Protein AF-0000000087609382 (afdb_homodimer)

Radius of gyration: 23.59 Å; Cα contacts (8 Å, |Δi|>4): 259; chains: 2; bounding box: 58×75×58 Å

Nearest PDB structures (foldseek):
  6psd-assembly6_K  TM=7.275E-01  e=6.387E-02  Homo sapiens
  6psd-assembly3_A  TM=7.405E-01  e=1.174E-01  Homo sapiens
  6psd-assembly7_M  TM=7.319E-01  e=1.326E-01  Homo sapiens
  2f2o-assembly1_A  TM=5.411E-01  e=2.755E-01  Bos taurus
  3aaj-assembly1_B  TM=4.517E-01  e=1.498E-01  Homo sapiens

InterPro domains:
  IPR011992 EF-hand domain pair [SSF47473] (5-90)
  IPR039862 N-terminal EF-hand calcium binding protein 1/2/3 [PTHR12178] (11-133)

Sequence (334 aa):
AHYTFWSEVMSNNDGKLSFEEFNTYFADGILTTEELQELFYSIDGQQNNNLDTDKLSDYFSQHLGEYLNVLSALESLNIAILKAMDKTKEEYQGASVLGQFVTRFMLRETSSQLLSLQRSLQCAMEAVEEQSSPAPLVHYVIHLHHSYDVPRLFFKNDFYTKGKENIAHYTFWSEVMSNNDGKLSFEEFNTYFADGILTTEELQELFYSIDGQQNNNLDTDKLSDYFSQHLGEYLNVLSALESLNIAILKAMDKTKEEYQGASVLGQFVTRFMLRETSSQLLSLQRSLQCAMEAVEEQSSPAPLVHYVIHLHHSYDVPRLFFKNDFYTKGKENI

Organism: Neolamprologus brichardi (NCBI:txid32507)

Secondary structure (DSSP, 8-state):
--HHHHHHHHHHTTTEE-HHHHHHHH--SSS-HHHHHHHHHHHH-SSSSS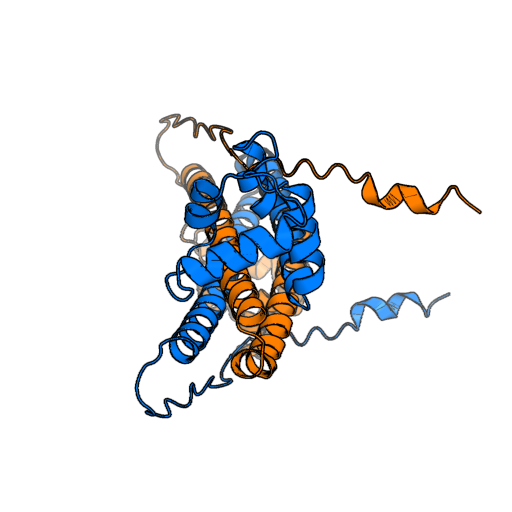EEHHHHHHHHHHH-TTHHHHHHHHHHHHHHHHHHHHHHHHHTTTS-HHHHHHHHHHHHHHHHHHHHHHHHHHHHHHHHHHHHS------------S-----------GGGGGGSS--/--HHHHHHHHHHHTTEE-HHHHHHHH--SSS-HHHHHHHHHHHH-SSSSSEEHHHHHHHHHHH-TTHHHHHHHHHHHHHHHHHHHHHHHHHTTTS-HHHHHHHHHHHHHHHHHHHHHHHHHHHHHHHHHHHHS---S--------S-----------GGGGGGSS--

Foldseek 3Di:
DLCPVLVVVCVPPVQKAALVRQCVSPPDPLDDSVRSVVVQCVQCVDPDRIRGSVSVSVVCVVVCVPCVVVVVVVVVVVVVVVVLVVVCVVPQVVDDPVVVVVSVVVVVVVVVVVVLVVVVVVLVVVVVVVVRPPDDDPPPVSCPVVVCVVVPPPPPPVVPPVPPDDD/DLCPLLVVVCVPPVQKAALVRQCVSPVDPLDDSVRSVVVQCVQCVDPDRIRGSVSVSVVCVVVCVPCVVVVVVVVVVVVVVVVLVVVCVVPQVVDDPVVVVVSVVVVVVVVVVVVLVVVVVVLVVVVVVVVRPPDDDDPPVPCPVVVCVVVPPPPPPVVPPVPPPDD

Solvent-accessible surface area (backbone atoms only — not comparable to full-atom values): 19161 Å² total; per-residue (Å²): 87,70,43,65,70,42,39,58,60,38,71,73,28,89,43,38,35,41,60,71,56,46,45,68,73,62,62,75,84,71,66,49,71,67,56,49,48,51,50,51,50,66,52,32,80,44,92,56,80,50,30,44,46,67,45,51,50,51,54,48,68,75,64,38,69,53,45,50,50,28,33,39,23,49,44,48,26,52,52,25,45,52,52,29,49,54,49,43,72,70,41,43,87,77,39,53,74,64,53,37,48,50,51,53,48,50,51,51,51,52,48,51,52,51,49,51,52,47,51,54,49,50,53,51,52,51,54,54,48,60,72,62,46,85,67,80,84,75,75,70,70,71,66,68,58,70,73,53,72,51,76,75,70,76,71,78,68,66,75,68,60,69,73,68,57,88,115,88,70,41,64,69,41,39,60,59,39,72,72,28,90,44,39,36,41,60,71,56,46,46,70,74,62,62,74,84,70,67,50,72,67,57,50,50,49,50,52,51,64,52,30,78,44,95,56,80,50,29,44,45,67,46,50,51,52,55,48,68,74,65,39,69,54,45,49,51,28,32,39,23,48,44,49,27,51,54,25,44,52,53,28,48,53,50,43,70,70,40,42,87,79,38,52,74,64,56,38,48,50,51,55,48,49,52,50,49,52,49,50,51,51,52,51,52,47,52,54,48,51,53,51,51,52,53,54,47,61,71,60,44,83,66,79,84,75,76,71,72,71,69,69,60,68,73,53,72,51,75,75,71,76,70,77,68,65,75,69,61,68,70,67,58,87,113

Structure (mmCIF, N/CA/C/O backbone):
data_AF-0000000087609382-model_v1
#
loop_
_entity.id
_entity.type
_entity.pdbx_description
1 polymer 'N-terminal EF-hand calcium binding protein 3'
#
loop_
_atom_site.group_PDB
_atom_site.id
_atom_site.type_symbol
_atom_site.label_atom_id
_atom_site.label_alt_id
_atom_site.label_comp_id
_atom_site.label_asym_id
_atom_site.label_entity_id
_atom_site.label_seq_id
_atom_site.pdbx_PDB_ins_code
_atom_site.Cartn_x
_atom_site.Cartn_y
_atom_site.Cartn_z
_atom_site.occupancy
_atom_site.B_iso_or_equiv
_atom_site.auth_seq_id
_atom_site.auth_comp_id
_atom_site.auth_asym_id
_atom_site.auth_atom_id
_atom_site.pdbx_PDB_model_num
ATOM 1 N N . ALA A 1 1 ? 11.68 7.387 6.07 1 34.03 1 ALA A N 1
ATOM 2 C CA . ALA A 1 1 ? 10.234 7.262 6.195 1 34.03 1 ALA A CA 1
ATOM 3 C C . ALA A 1 1 ? 9.523 8.516 5.691 1 34.03 1 ALA A C 1
ATOM 5 O O . ALA A 1 1 ? 8.461 8.438 5.078 1 34.03 1 ALA A O 1
ATOM 6 N N . HIS A 1 2 ? 10.109 9.695 6.094 1 42.06 2 HIS A N 1
ATOM 7 C CA . HIS A 1 2 ? 9.914 11.133 5.992 1 42.06 2 HIS A CA 1
ATOM 8 C C . HIS A 1 2 ? 9.953 11.594 4.539 1 42.06 2 HIS A C 1
ATOM 10 O O . HIS A 1 2 ? 9.336 12.602 4.188 1 42.06 2 HIS A O 1
ATOM 16 N N . TYR A 1 3 ? 10.672 10.703 3.748 1 44 3 TYR A N 1
ATOM 17 C CA . TYR A 1 3 ? 11.297 11.188 2.523 1 44 3 TYR A CA 1
ATOM 18 C C . TYR A 1 3 ? 10.273 11.328 1.403 1 44 3 TYR A C 1
ATOM 20 O O . TYR A 1 3 ? 10.367 12.234 0.576 1 44 3 TYR A O 1
ATOM 28 N N . THR A 1 4 ? 9.344 10.414 1.494 1 53.88 4 THR A N 1
ATOM 29 C CA . THR A 1 4 ? 8.664 10.516 0.207 1 53.88 4 THR A CA 1
ATOM 30 C C . THR A 1 4 ? 7.902 11.828 0.102 1 53.88 4 THR A C 1
ATOM 32 O O . THR A 1 4 ? 8 12.539 -0.905 1 53.88 4 THR A O 1
ATOM 35 N N . PHE A 1 5 ? 7.156 12.047 1.108 1 56.72 5 PHE A N 1
ATOM 36 C CA . PHE A 1 5 ? 6.441 13.312 1.042 1 56.72 5 PHE A CA 1
ATOM 37 C C . PHE A 1 5 ? 7.418 14.477 0.897 1 56.72 5 PHE A C 1
ATOM 39 O O . PHE A 1 5 ? 7.242 15.336 0.034 1 56.72 5 PHE A O 1
ATOM 46 N N . TRP A 1 6 ? 8.445 14.328 1.665 1 60.41 6 TRP A N 1
ATOM 47 C CA . TRP A 1 6 ? 9.344 15.469 1.768 1 60.41 6 TRP A CA 1
ATOM 48 C C . TRP A 1 6 ? 10.227 15.586 0.527 1 60.41 6 TRP A C 1
ATOM 50 O O . TRP A 1 6 ? 10.633 16.688 0.146 1 60.41 6 TRP A O 1
ATOM 60 N N . SER A 1 7 ? 10.242 14.469 -0.031 1 57.81 7 SER A N 1
ATOM 61 C CA . SER A 1 7 ? 11.07 14.523 -1.233 1 57.81 7 SER A CA 1
ATOM 62 C C . SER A 1 7 ? 10.438 15.422 -2.295 1 57.81 7 SER A C 1
ATOM 64 O O . SER A 1 7 ? 11.133 16.219 -2.932 1 57.81 7 SER A O 1
ATOM 66 N N . GLU A 1 8 ? 9.273 15.234 -2.428 1 57.78 8 GLU A N 1
ATOM 67 C CA . GLU A 1 8 ? 8.625 16.078 -3.424 1 57.78 8 GLU A CA 1
ATOM 68 C C . GLU A 1 8 ? 8.672 17.547 -3.018 1 57.78 8 GLU A C 1
ATOM 70 O O . GLU A 1 8 ? 8.945 18.422 -3.848 1 57.78 8 GLU A O 1
ATOM 75 N N . VAL A 1 9 ? 8.406 17.766 -1.844 1 61.97 9 VAL A N 1
ATOM 76 C CA . VAL A 1 9 ? 8.414 19.125 -1.339 1 61.97 9 VAL A CA 1
ATOM 77 C C . VAL A 1 9 ? 9.836 19.703 -1.41 1 61.97 9 VAL A C 1
ATOM 79 O O . VAL A 1 9 ? 10.023 20.859 -1.776 1 61.97 9 VAL A O 1
ATOM 82 N N . MET A 1 10 ? 10.75 18.766 -1.143 1 59.44 10 MET A N 1
ATOM 83 C CA . MET A 1 10 ? 12.148 19.188 -1.105 1 59.44 10 MET A CA 1
ATOM 84 C C . MET A 1 10 ? 12.695 19.391 -2.516 1 59.44 10 MET A C 1
ATOM 86 O O . MET A 1 10 ? 13.5 20.297 -2.75 1 59.44 10 MET A O 1
ATOM 90 N N . SER A 1 11 ? 12.375 18.453 -3.314 1 57.75 11 SER A N 1
ATOM 91 C CA . SER A 1 11 ? 13.023 18.484 -4.621 1 57.75 11 SER A CA 1
ATOM 92 C C . SER A 1 11 ? 12.719 19.781 -5.367 1 57.75 11 SER A C 1
ATOM 94 O O . SER A 1 11 ? 13.562 20.297 -6.094 1 57.75 11 SER A O 1
ATOM 96 N N . ASN A 1 12 ? 11.578 20.312 -5.043 1 58.16 12 ASN A N 1
ATOM 97 C CA . ASN A 1 12 ? 11.211 21.406 -5.926 1 58.16 12 ASN A CA 1
ATOM 98 C C . ASN A 1 12 ? 11.531 22.766 -5.293 1 58.16 12 ASN A C 1
ATOM 100 O O . ASN A 1 12 ? 11.445 23.797 -5.961 1 58.16 12 ASN A O 1
ATOM 104 N N . ASN A 1 13 ? 11.984 22.828 -4.094 1 62.75 13 ASN A N 1
ATOM 105 C CA . ASN A 1 13 ? 11.984 24.156 -3.516 1 62.75 13 ASN A CA 1
ATOM 106 C C . ASN A 1 13 ? 13.312 24.484 -2.84 1 62.75 13 ASN A C 1
ATOM 108 O O . ASN A 1 13 ? 13.406 25.453 -2.082 1 62.75 13 ASN A O 1
ATOM 112 N N . ASP A 1 14 ? 14.5 24.109 -3.465 1 70.31 14 ASP A N 1
ATOM 113 C CA . ASP A 1 14 ? 15.789 24.438 -2.863 1 70.31 14 ASP A CA 1
ATOM 114 C C . ASP A 1 14 ? 15.711 24.375 -1.338 1 70.31 14 ASP A C 1
ATOM 116 O O . ASP A 1 14 ? 16.359 25.172 -0.652 1 70.31 14 ASP A O 1
ATOM 120 N N . GLY A 1 15 ? 14.891 23.797 -0.828 1 76.31 15 GLY A N 1
ATOM 121 C CA . GLY A 1 15 ? 14.805 23.547 0.603 1 76.31 15 GLY A CA 1
ATOM 122 C C . GLY A 1 15 ? 13.922 24.547 1.332 1 76.31 15 GLY A C 1
ATOM 123 O O . GLY A 1 15 ? 13.867 24.547 2.564 1 76.31 15 GLY A O 1
ATOM 124 N N . LYS A 1 16 ? 13.477 25.578 0.565 1 82.88 16 LYS A N 1
ATOM 125 C CA . LYS A 1 16 ? 12.578 26.547 1.169 1 82.88 16 LYS A CA 1
ATOM 126 C C . LYS A 1 16 ? 11.219 26.547 0.479 1 82.88 16 LYS A C 1
ATOM 128 O O . LYS A 1 16 ? 11.133 26.312 -0.729 1 82.88 16 LYS A O 1
ATOM 133 N N . LEU A 1 17 ? 10.25 26.812 1.344 1 85.88 17 LEU A N 1
ATOM 134 C CA . LEU A 1 17 ? 8.898 26.875 0.812 1 85.88 17 LEU A CA 1
ATOM 135 C C . LEU A 1 17 ? 8.273 28.25 1.046 1 85.88 17 LEU A C 1
ATOM 137 O O . LEU A 1 17 ? 8.297 28.766 2.168 1 85.88 17 LEU A O 1
ATOM 141 N N . SER A 1 18 ? 7.867 28.844 -0.052 1 85.5 18 SER A N 1
ATOM 142 C CA . SER A 1 18 ? 7.027 30.031 0.114 1 85.5 18 SER A CA 1
ATOM 143 C C . SER A 1 18 ? 5.652 29.656 0.666 1 85.5 18 SER A C 1
ATOM 145 O O . SER A 1 18 ? 5.281 28.484 0.676 1 85.5 18 SER A O 1
ATOM 147 N N . PHE A 1 19 ? 4.953 30.641 1.069 1 88.38 19 PHE A N 1
ATOM 148 C CA . PHE A 1 19 ? 3.609 30.344 1.552 1 88.38 19 PHE A CA 1
ATOM 149 C C . PHE A 1 19 ? 2.727 29.828 0.418 1 88.38 19 PHE A C 1
ATOM 151 O O . PHE A 1 19 ? 1.881 28.953 0.627 1 88.38 19 PHE A O 1
ATOM 158 N N . GLU A 1 20 ? 2.912 30.453 -0.75 1 86.38 20 GLU A N 1
ATOM 159 C CA . GLU A 1 20 ? 2.121 30 -1.891 1 86.38 20 GLU A CA 1
ATOM 160 C C . GLU A 1 20 ? 2.344 28.516 -2.162 1 86.38 20 GLU A C 1
ATOM 162 O O . GLU A 1 20 ? 1.39 27.781 -2.404 1 86.38 20 GLU A O 1
ATOM 167 N N . GLU A 1 21 ? 3.551 28.156 -2.119 1 85.12 21 GLU A N 1
ATOM 168 C CA . GLU A 1 21 ? 3.865 26.734 -2.307 1 85.12 21 GLU A CA 1
ATOM 169 C C . GLU A 1 21 ? 3.309 25.891 -1.166 1 85.12 21 GLU A C 1
ATOM 171 O O . GLU A 1 21 ? 2.766 24.812 -1.397 1 85.12 21 GLU A O 1
ATOM 176 N N . PHE A 1 22 ? 3.484 26.438 0.015 1 88.5 22 PHE A N 1
ATOM 177 C CA . PHE A 1 22 ? 2.959 25.75 1.196 1 88.5 22 PHE A CA 1
ATOM 178 C C . PHE A 1 22 ? 1.457 25.531 1.071 1 88.5 22 PHE A C 1
ATOM 180 O O . PHE A 1 22 ? 0.966 24.422 1.294 1 88.5 22 PHE A O 1
ATOM 187 N N . ASN A 1 23 ? 0.785 26.531 0.678 1 89 23 ASN A N 1
ATOM 188 C CA . ASN A 1 23 ? -0.664 26.469 0.521 1 89 23 ASN A CA 1
ATOM 189 C C . ASN A 1 23 ? -1.066 25.469 -0.559 1 89 23 ASN A C 1
ATOM 191 O O . ASN A 1 23 ? -2.066 24.766 -0.415 1 89 23 ASN A O 1
ATOM 195 N N . THR A 1 24 ? -0.373 25.453 -1.588 1 86.81 24 THR A N 1
ATOM 196 C CA . THR A 1 24 ? -0.667 24.531 -2.682 1 86.81 24 THR A CA 1
ATOM 197 C C . THR A 1 24 ? -0.551 23.078 -2.217 1 86.81 24 THR A C 1
ATOM 199 O O . THR A 1 24 ? -1.363 22.234 -2.596 1 86.81 24 THR A O 1
ATOM 202 N N . TYR A 1 25 ? 0.415 22.781 -1.362 1 82.5 25 TYR A N 1
ATOM 203 C CA . TYR A 1 25 ? 0.688 21.406 -0.956 1 82.5 25 TYR A CA 1
ATOM 204 C C . TYR A 1 25 ? -0.222 20.984 0.192 1 82.5 25 TYR A C 1
ATOM 206 O O . TYR A 1 25 ? -0.642 19.828 0.268 1 82.5 25 TYR A O 1
ATOM 214 N N . PHE A 1 26 ? -0.569 21.984 1.005 1 89.25 26 PHE A N 1
ATOM 215 C CA . PHE A 1 26 ? -1.129 21.547 2.279 1 89.25 26 PHE A CA 1
ATOM 216 C C . PHE A 1 26 ? -2.596 21.953 2.391 1 89.25 26 PHE A C 1
ATOM 218 O O . PHE A 1 26 ? -3.322 21.438 3.244 1 89.25 26 PHE A O 1
ATOM 225 N N . ALA A 1 27 ? -2.998 22.859 1.543 1 90.06 27 ALA A N 1
ATOM 226 C CA . ALA A 1 27 ? -4.41 23.234 1.621 1 90.06 27 ALA A CA 1
ATOM 227 C C . ALA A 1 27 ? -5.305 22.016 1.424 1 90.06 27 ALA A C 1
ATOM 229 O O . ALA A 1 27 ? -5.133 21.25 0.461 1 90.06 27 ALA A O 1
ATOM 230 N N . ASP A 1 28 ? -6.215 21.766 2.348 1 88.75 28 ASP A N 1
ATOM 231 C CA . ASP A 1 28 ? -7.062 20.594 2.264 1 88.75 28 ASP A CA 1
ATOM 232 C C . ASP A 1 28 ? -8.539 20.969 2.17 1 88.75 28 ASP A C 1
ATOM 234 O O . ASP A 1 28 ? -9.414 20.109 2.275 1 88.75 28 ASP A O 1
ATOM 238 N N . GLY A 1 29 ? -8.852 22.219 2.088 1 87.44 29 GLY A N 1
ATOM 239 C CA . GLY A 1 29 ? -10.211 22.719 1.947 1 87.44 29 GLY A CA 1
ATOM 240 C C . GLY A 1 29 ? -10.938 22.859 3.273 1 87.44 29 GLY A C 1
ATOM 241 O O . GLY A 1 29 ? -12.078 23.312 3.316 1 87.44 29 GLY A O 1
ATOM 242 N N . ILE A 1 30 ? -10.305 22.453 4.301 1 88.44 30 ILE A N 1
ATOM 243 C CA . ILE A 1 30 ? -10.914 22.516 5.625 1 88.44 30 ILE A CA 1
ATOM 244 C C . ILE A 1 30 ? -10.328 23.688 6.406 1 88.44 30 ILE A C 1
ATOM 246 O O . ILE A 1 30 ? -11.062 24.547 6.906 1 88.44 30 ILE A O 1
ATOM 250 N N . LEU A 1 31 ? -9 23.828 6.441 1 89.75 31 LEU A N 1
ATOM 251 C CA . LEU A 1 31 ? -8.375 24.984 7.082 1 89.75 31 LEU A CA 1
ATOM 252 C C . LEU A 1 31 ? -8.531 26.234 6.223 1 89.75 31 LEU A C 1
ATOM 254 O O . LEU A 1 31 ? -8.414 26.172 4.996 1 89.75 31 LEU A O 1
ATOM 258 N N . THR A 1 32 ? -8.867 27.25 6.938 1 88.56 32 THR A N 1
ATOM 259 C CA . THR A 1 32 ? -8.859 28.516 6.211 1 88.56 32 THR A CA 1
ATOM 260 C C . THR A 1 32 ? -7.438 28.922 5.82 1 88.56 32 THR A C 1
ATOM 262 O O . THR A 1 32 ? -6.469 28.391 6.367 1 88.56 32 THR A O 1
ATOM 265 N N . THR A 1 33 ? -7.375 29.828 4.836 1 90.44 33 THR A N 1
ATOM 266 C CA . THR A 1 33 ? -6.066 30.312 4.426 1 90.44 33 THR A CA 1
ATOM 267 C C . THR A 1 33 ? -5.348 30.984 5.602 1 90.44 33 THR A C 1
ATOM 269 O O . THR A 1 33 ? -4.129 30.859 5.738 1 90.44 33 THR A O 1
ATOM 272 N N . GLU A 1 34 ? -6.07 31.656 6.496 1 89 34 GLU A N 1
ATOM 273 C CA . GLU A 1 34 ? -5.5 32.312 7.668 1 89 34 GLU A CA 1
ATOM 274 C C . GLU A 1 34 ? -4.922 31.297 8.648 1 89 34 GLU A C 1
ATOM 276 O O . GLU A 1 34 ? -3.838 31.5 9.195 1 89 34 GLU A O 1
ATOM 281 N N . GLU A 1 35 ? -5.652 30.266 8.789 1 88.12 35 GLU A N 1
ATOM 282 C CA . GLU A 1 35 ? -5.18 29.203 9.68 1 88.12 35 GLU A CA 1
ATOM 283 C C . GLU A 1 35 ? -3.93 28.531 9.117 1 88.12 35 GLU A C 1
ATOM 285 O O . GLU A 1 35 ? -3.004 28.219 9.867 1 88.12 35 GLU A O 1
ATOM 290 N N . LEU A 1 36 ? -3.877 28.375 7.832 1 91.25 36 LEU A N 1
ATOM 291 C CA . LEU A 1 36 ? -2.699 27.812 7.188 1 91.25 36 LEU A CA 1
ATOM 292 C C . LEU A 1 36 ? -1.504 28.75 7.312 1 91.25 36 LEU A C 1
ATOM 294 O O . LEU A 1 36 ? -0.37 28.297 7.492 1 91.25 36 LEU A O 1
ATOM 298 N N . GLN A 1 37 ? -1.808 29.969 7.168 1 89.12 37 GLN A N 1
ATOM 299 C CA . GLN A 1 37 ? -0.748 30.953 7.312 1 89.12 37 GLN A CA 1
ATOM 300 C C . GLN A 1 37 ? -0.187 30.953 8.734 1 89.12 37 GLN A C 1
ATOM 302 O O . GLN A 1 37 ? 1.025 31.078 8.922 1 89.12 37 GLN A O 1
ATOM 307 N N . GLU A 1 38 ? -1.071 30.828 9.719 1 87 38 GLU A N 1
ATOM 308 C CA . GLU A 1 38 ? -0.62 30.75 11.102 1 87 38 GLU A CA 1
ATOM 309 C C . GLU A 1 38 ? 0.279 29.531 11.312 1 87 38 GLU A C 1
ATOM 311 O O . GLU A 1 38 ? 1.29 29.625 12.016 1 87 38 GLU A O 1
ATOM 316 N N . LEU A 1 39 ? -0.133 28.469 10.742 1 88.69 39 LEU A N 1
ATOM 317 C CA . LEU A 1 39 ? 0.685 27.266 10.828 1 88.69 39 LEU A CA 1
ATOM 318 C C . LEU A 1 39 ? 2.045 27.484 10.18 1 88.69 39 LEU A C 1
ATOM 320 O O . LEU A 1 39 ? 3.08 27.141 10.758 1 88.69 39 LEU A O 1
ATOM 324 N N . PHE A 1 40 ? 2.031 28.062 9.016 1 89.38 40 PHE A N 1
ATOM 325 C CA . PHE A 1 40 ? 3.246 28.391 8.281 1 89.38 40 PHE A CA 1
ATOM 326 C C . PHE A 1 40 ? 4.199 29.219 9.141 1 89.38 40 PHE A C 1
ATOM 328 O O . PHE A 1 40 ? 5.387 28.906 9.234 1 89.38 40 PHE A O 1
ATOM 335 N N . TYR A 1 41 ? 3.648 30.141 9.812 1 87.69 41 TYR A N 1
ATOM 336 C CA . TYR A 1 41 ? 4.469 31.047 10.617 1 87.69 41 TYR A CA 1
ATOM 337 C C . TYR A 1 41 ? 4.918 30.375 11.906 1 87.69 41 TYR A C 1
ATOM 339 O O . TYR A 1 41 ? 6.012 30.641 12.406 1 87.69 41 TYR A O 1
ATOM 347 N N . SER A 1 42 ? 4.055 29.531 12.445 1 85.44 42 SER A N 1
ATOM 348 C CA . SER A 1 42 ? 4.402 28.844 13.688 1 85.44 42 SER A CA 1
ATOM 349 C C . SER A 1 42 ? 5.562 27.875 13.469 1 85.44 42 SER A C 1
ATOM 351 O O . SER A 1 42 ? 6.352 27.625 14.391 1 85.44 42 SER A O 1
ATOM 353 N N . ILE A 1 43 ? 5.641 27.359 12.281 1 85.88 43 ILE A N 1
ATOM 354 C CA . ILE A 1 43 ? 6.719 26.438 11.961 1 85.88 43 ILE A CA 1
ATOM 355 C C . ILE A 1 43 ? 7.98 27.219 11.602 1 85.88 43 ILE A C 1
ATOM 357 O O . ILE A 1 43 ? 9.086 26.828 11.992 1 85.88 43 ILE A O 1
ATOM 361 N N . ASP A 1 44 ? 7.898 28.25 10.773 1 73.31 44 ASP A N 1
ATOM 362 C CA . ASP A 1 44 ? 8.992 29.047 10.234 1 73.31 44 ASP A CA 1
ATOM 363 C C . ASP A 1 44 ? 9.742 29.766 11.352 1 73.31 44 ASP A C 1
ATOM 365 O O . ASP A 1 44 ? 10.93 30.062 11.211 1 73.31 44 ASP A O 1
ATOM 369 N N . GLY A 1 45 ? 9.344 29.438 12.734 1 65.5 45 GLY A N 1
ATOM 370 C CA . GLY A 1 45 ? 9.914 30.125 13.883 1 65.5 45 GLY A CA 1
ATOM 371 C C . GLY A 1 45 ? 10.516 31.469 13.539 1 65.5 45 GLY A C 1
ATOM 372 O O . GLY A 1 45 ? 10.938 32.219 14.43 1 65.5 45 GLY A O 1
ATOM 373 N N . GLN A 1 46 ? 10.852 31.656 12.164 1 62.34 46 GLN A N 1
ATOM 374 C CA . GLN A 1 46 ? 11.625 32.844 11.852 1 62.34 46 GLN A CA 1
ATOM 375 C C . GLN A 1 46 ? 10.859 33.781 10.906 1 62.34 46 GLN A C 1
ATOM 377 O O . GLN A 1 46 ? 9.922 33.344 10.227 1 62.34 46 GLN A O 1
ATOM 382 N N . GLN A 1 47 ? 11.141 35.062 11.109 1 57.56 47 GLN A N 1
ATOM 383 C CA . GLN A 1 47 ? 10.609 36.25 10.484 1 57.56 47 GLN A CA 1
ATOM 384 C C . GLN A 1 47 ? 10.617 36.125 8.969 1 57.56 47 GLN A C 1
ATOM 386 O O . GLN A 1 47 ? 10.188 37.062 8.266 1 57.56 47 GLN A O 1
ATOM 391 N N . ASN A 1 48 ? 11.398 35.156 8.453 1 59.81 48 ASN A N 1
ATOM 392 C CA . ASN A 1 48 ? 11.492 35.375 7.016 1 59.81 48 ASN A CA 1
ATOM 393 C C . ASN A 1 48 ? 10.367 34.688 6.254 1 59.81 48 ASN A C 1
ATOM 395 O O . ASN A 1 48 ? 9.688 33.812 6.805 1 59.81 48 ASN A O 1
ATOM 399 N N . ASN A 1 49 ? 10.039 35.156 5.113 1 66.94 49 ASN A N 1
ATOM 400 C CA . ASN A 1 49 ? 8.961 34.844 4.18 1 66.94 49 ASN A CA 1
ATOM 401 C C . ASN A 1 49 ? 9.078 33.438 3.629 1 66.94 49 ASN A C 1
ATOM 403 O O . ASN A 1 49 ? 8.227 32.969 2.861 1 66.94 49 ASN A O 1
ATOM 407 N N . ASN A 1 50 ? 10.203 32.688 3.994 1 79.94 50 ASN A N 1
ATOM 408 C CA . ASN A 1 50 ? 10.312 31.328 3.453 1 79.94 50 ASN A CA 1
ATOM 409 C C . ASN A 1 50 ? 10.469 30.297 4.562 1 79.94 50 ASN A C 1
ATOM 411 O O . ASN A 1 50 ? 11.156 30.531 5.555 1 79.94 50 ASN A O 1
ATOM 415 N N . LEU A 1 51 ? 9.695 29.219 4.512 1 85.69 51 LEU A N 1
ATOM 416 C CA . LEU A 1 51 ? 9.727 28.109 5.461 1 85.69 51 LEU A CA 1
ATOM 417 C C . LEU A 1 51 ? 10.797 27.109 5.086 1 85.69 51 LEU A C 1
ATOM 419 O O . LEU A 1 51 ? 10.836 26.625 3.951 1 85.69 51 LEU A O 1
ATOM 423 N N . ASP A 1 52 ? 11.703 26.938 5.988 1 83.5 52 ASP A N 1
ATOM 424 C CA . ASP A 1 52 ? 12.742 25.922 5.805 1 83.5 52 ASP A CA 1
ATOM 425 C C . ASP A 1 52 ? 12.156 24.516 5.859 1 83.5 52 ASP A C 1
ATOM 427 O O . ASP A 1 52 ? 11.453 24.172 6.805 1 83.5 52 ASP A O 1
ATOM 431 N N . THR A 1 53 ? 12.469 23.703 4.898 1 81.69 53 THR A N 1
ATOM 432 C CA . THR A 1 53 ? 11.891 22.359 4.789 1 81.69 53 THR A CA 1
ATOM 433 C C . THR A 1 53 ? 12.352 21.484 5.941 1 81.69 53 THR A C 1
ATOM 435 O O . THR A 1 53 ? 11.641 20.562 6.352 1 81.69 53 THR A O 1
ATOM 438 N N . ASP A 1 54 ? 13.516 21.781 6.539 1 81.62 54 ASP A N 1
ATOM 439 C CA . ASP A 1 54 ? 13.945 21.031 7.715 1 81.62 54 ASP A CA 1
ATOM 440 C C . ASP A 1 54 ? 13.031 21.297 8.906 1 81.62 54 ASP A C 1
ATOM 442 O O . ASP A 1 54 ? 12.742 20.391 9.688 1 81.62 54 ASP A O 1
ATOM 446 N N . LYS A 1 55 ? 12.664 22.516 9 1 85.88 55 LYS A N 1
ATOM 447 C CA . LYS A 1 55 ? 11.758 22.875 10.086 1 85.88 55 LYS A CA 1
ATOM 448 C C . LYS A 1 55 ? 10.383 22.234 9.891 1 85.88 55 LYS A C 1
ATOM 450 O O . LYS A 1 55 ? 9.758 21.797 10.859 1 85.88 55 LYS A O 1
ATOM 455 N N . LEU A 1 56 ? 10 22.297 8.625 1 86 56 LEU A N 1
ATOM 456 C CA . LEU A 1 56 ? 8.75 21.625 8.297 1 86 56 LEU A CA 1
ATOM 457 C C . LEU A 1 56 ? 8.805 20.141 8.664 1 86 56 LEU A C 1
ATOM 459 O O . LEU A 1 56 ? 7.887 19.625 9.289 1 86 56 LEU A O 1
ATOM 463 N N . SER A 1 57 ? 9.906 19.484 8.281 1 83.19 57 SER A N 1
ATOM 464 C CA . SER A 1 57 ? 10.094 18.078 8.602 1 83.19 57 SER A CA 1
ATOM 465 C C . SER A 1 57 ? 10.102 17.844 10.102 1 83.19 57 SER A C 1
ATOM 467 O O . SER A 1 57 ? 9.484 16.891 10.594 1 83.19 57 SER A O 1
ATOM 469 N N . ASP A 1 58 ? 10.727 18.703 10.859 1 84.44 58 ASP A N 1
ATOM 470 C CA . ASP A 1 58 ? 10.773 18.609 12.312 1 84.44 58 ASP A CA 1
ATOM 471 C C . ASP A 1 58 ? 9.375 18.719 12.914 1 84.44 58 ASP A C 1
ATOM 473 O O . ASP A 1 58 ? 9.031 17.984 13.844 1 84.44 58 ASP A O 1
ATOM 477 N N . TYR A 1 59 ? 8.664 19.688 12.43 1 86.12 59 TYR A N 1
ATOM 478 C CA . TYR A 1 59 ? 7.305 19.875 12.93 1 86.12 59 TYR A CA 1
ATOM 479 C C . TYR A 1 59 ? 6.477 18.609 12.766 1 86.12 59 TYR A C 1
ATOM 481 O O . TYR A 1 59 ? 5.863 18.125 13.719 1 86.12 59 TYR A O 1
ATOM 489 N N . PHE A 1 60 ? 6.457 18.016 11.555 1 86.69 60 PHE A N 1
ATOM 490 C CA . PHE A 1 60 ? 5.66 16.828 11.281 1 86.69 60 PHE A CA 1
ATOM 491 C C . PHE A 1 60 ? 6.168 15.633 12.086 1 86.69 60 PHE A C 1
ATOM 493 O O . PHE A 1 60 ? 5.379 14.836 12.586 1 86.69 60 PHE A O 1
ATOM 500 N N . SER A 1 61 ? 7.488 15.562 12.25 1 85.62 61 SER A N 1
ATOM 501 C CA . SER A 1 61 ? 8.047 14.438 12.984 1 85.62 61 SER A CA 1
ATOM 502 C C . SER A 1 61 ? 7.551 14.422 14.43 1 85.62 61 SER A C 1
ATOM 504 O O . SER A 1 61 ? 7.398 13.352 15.023 1 85.62 61 SER A O 1
ATOM 506 N N . GLN A 1 62 ? 7.25 15.57 14.953 1 88.44 62 GLN A N 1
ATOM 507 C CA . GLN A 1 62 ? 6.797 15.688 16.328 1 88.44 62 GLN A CA 1
ATOM 508 C C . GLN A 1 62 ? 5.293 15.438 16.438 1 88.44 62 GLN A C 1
ATOM 510 O O . GLN A 1 62 ? 4.773 15.211 17.531 1 88.44 62 GLN A O 1
ATOM 515 N N . HIS A 1 63 ? 4.617 15.367 15.305 1 88.12 63 HIS A N 1
ATOM 516 C CA . HIS A 1 63 ? 3.162 15.328 15.367 1 88.12 63 HIS A CA 1
ATOM 517 C C . HIS A 1 63 ? 2.613 14.117 14.617 1 88.12 63 HIS A C 1
ATOM 519 O O . HIS A 1 63 ? 1.4 14 14.414 1 88.12 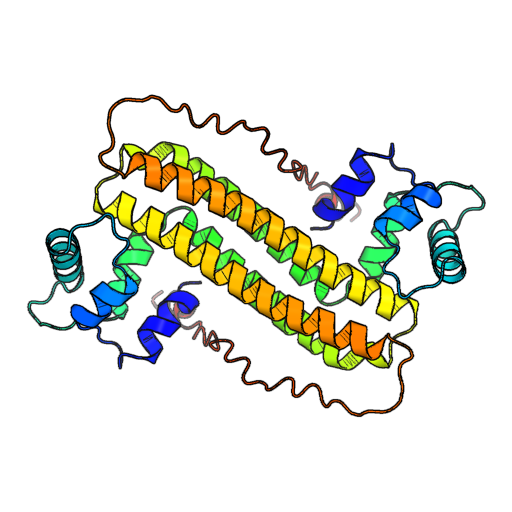63 HIS A O 1
ATOM 525 N N . LEU A 1 64 ? 3.434 13.203 14.195 1 90.44 64 LEU A N 1
ATOM 526 C CA . LEU A 1 64 ? 2.994 12.094 13.359 1 90.44 64 LEU A CA 1
ATOM 527 C C . LEU A 1 64 ? 2.283 11.031 14.195 1 90.44 64 LEU A C 1
ATOM 529 O O . LEU A 1 64 ? 1.411 10.32 13.695 1 90.44 64 LEU A O 1
ATOM 533 N N . GLY A 1 65 ? 2.693 10.875 15.477 1 90.88 65 GLY A N 1
ATOM 534 C CA . GLY A 1 65 ? 2.119 9.812 16.281 1 90.88 65 GLY A CA 1
ATOM 535 C C . GLY A 1 65 ? 2.27 8.438 15.656 1 90.88 65 GLY A C 1
ATOM 536 O O . GLY A 1 65 ? 3.369 8.047 15.266 1 90.88 65 GLY A O 1
ATOM 537 N N . GLU A 1 66 ? 1.088 7.684 15.562 1 92.81 66 GLU A N 1
ATOM 538 C CA . GLU A 1 66 ? 1.09 6.328 15.023 1 92.81 66 GLU A CA 1
ATOM 539 C C . GLU A 1 66 ? 1.402 6.332 13.531 1 92.81 66 GLU A C 1
ATOM 541 O O . GLU A 1 66 ? 1.788 5.305 12.969 1 92.81 66 GLU A O 1
ATOM 546 N N . TYR A 1 67 ? 1.253 7.445 12.883 1 93.94 67 TYR A N 1
ATOM 547 C CA . TYR A 1 67 ? 1.457 7.496 11.445 1 93.94 67 TYR A CA 1
ATOM 548 C C . TYR A 1 67 ? 2.938 7.402 11.094 1 93.94 67 TYR A C 1
ATOM 550 O O . TYR A 1 67 ? 3.299 7.137 9.945 1 93.94 67 TYR A O 1
ATOM 558 N N . LEU A 1 68 ? 3.76 7.625 12.133 1 92.38 68 LEU A N 1
ATOM 559 C CA . LEU A 1 68 ? 5.184 7.383 11.922 1 92.38 68 LEU A CA 1
ATOM 560 C C . LEU A 1 68 ? 5.426 5.953 11.453 1 92.38 68 LEU A C 1
ATOM 562 O O . LEU A 1 68 ? 6.215 5.723 10.531 1 92.38 68 LEU A O 1
ATOM 566 N N . ASN A 1 69 ? 4.727 5.008 12.094 1 94.5 69 ASN A N 1
ATOM 567 C CA . ASN A 1 69 ? 4.859 3.602 11.727 1 94.5 69 ASN A CA 1
ATOM 568 C C . ASN A 1 69 ? 4.305 3.34 10.328 1 94.5 69 ASN A C 1
ATOM 570 O O . ASN A 1 69 ? 4.812 2.479 9.609 1 94.5 69 ASN A O 1
ATOM 574 N N . VAL A 1 70 ? 3.242 4.035 9.945 1 94.62 70 VAL A N 1
ATOM 575 C CA . VAL A 1 70 ? 2.658 3.893 8.617 1 94.62 70 VAL A CA 1
ATOM 576 C C . VAL A 1 70 ? 3.67 4.324 7.559 1 94.62 70 VAL A C 1
ATOM 578 O O . VAL A 1 70 ? 3.932 3.59 6.602 1 94.62 70 VAL A O 1
ATOM 581 N N . LEU A 1 71 ? 4.301 5.473 7.805 1 91.31 71 LEU A N 1
ATOM 582 C CA . LEU A 1 71 ? 5.266 5.996 6.844 1 91.31 71 LEU A CA 1
ATOM 583 C C . LEU A 1 71 ? 6.48 5.078 6.738 1 91.31 71 LEU A C 1
ATOM 585 O O . LEU A 1 71 ? 6.98 4.828 5.641 1 91.31 71 LEU A O 1
ATOM 589 N N . SER A 1 72 ? 6.887 4.562 7.848 1 92.81 72 SER A N 1
ATOM 590 C CA . SER A 1 72 ? 8.008 3.635 7.852 1 92.81 72 SER A CA 1
ATOM 591 C C . SER A 1 72 ? 7.68 2.357 7.086 1 92.81 72 SER A C 1
ATOM 593 O O . SER A 1 72 ? 8.492 1.87 6.301 1 92.81 72 SER A O 1
ATOM 595 N N . ALA A 1 73 ? 6.535 1.824 7.32 1 94.12 73 ALA A N 1
ATOM 596 C CA . ALA A 1 73 ? 6.117 0.603 6.637 1 94.12 73 ALA A CA 1
ATOM 597 C C . ALA A 1 73 ? 5.938 0.845 5.141 1 94.12 73 ALA A C 1
ATOM 599 O O . ALA A 1 73 ? 6.234 -0.031 4.324 1 94.12 73 ALA A O 1
ATOM 600 N N . LEU A 1 74 ? 5.445 2.018 4.762 1 93.62 74 LEU A N 1
ATOM 601 C CA . LEU A 1 74 ? 5.301 2.371 3.355 1 93.62 74 LEU A CA 1
ATOM 602 C C . LEU A 1 74 ? 6.66 2.412 2.662 1 93.62 74 LEU A C 1
ATOM 604 O O . LEU A 1 74 ? 6.797 1.941 1.53 1 93.62 74 LEU A O 1
ATOM 608 N N . GLU A 1 75 ? 7.531 2.941 3.367 1 90.75 75 GLU A N 1
ATOM 609 C CA . GLU A 1 75 ? 8.883 2.98 2.812 1 90.75 75 GLU A CA 1
ATOM 610 C C . GLU A 1 75 ? 9.43 1.572 2.588 1 90.75 75 GLU A C 1
ATOM 612 O O . GLU A 1 75 ? 9.969 1.273 1.523 1 90.75 75 GLU A O 1
ATOM 617 N N . SER A 1 76 ? 9.281 0.774 3.584 1 94.25 76 SER A N 1
ATOM 618 C CA . SER A 1 76 ? 9.734 -0.609 3.471 1 94.25 76 SER A CA 1
ATOM 619 C C . SER A 1 76 ? 9.023 -1.331 2.332 1 94.25 76 SER A C 1
ATOM 621 O O . SER A 1 76 ? 9.641 -2.102 1.595 1 94.25 76 SER A O 1
ATOM 623 N N . LEU A 1 77 ? 7.773 -1.101 2.229 1 95.38 77 LEU A N 1
ATOM 624 C CA . LEU A 1 77 ? 7 -1.735 1.165 1 95.38 77 LEU A CA 1
ATOM 625 C C . LEU A 1 77 ? 7.465 -1.258 -0.206 1 95.38 77 LEU A C 1
ATOM 627 O O . LEU A 1 77 ? 7.602 -2.059 -1.134 1 95.38 77 LEU A O 1
ATOM 631 N N . ASN A 1 78 ? 7.691 0.006 -0.292 1 92.19 78 ASN A N 1
ATOM 632 C CA . ASN A 1 78 ? 8.18 0.557 -1.551 1 92.19 78 ASN A CA 1
ATOM 633 C C . ASN A 1 78 ? 9.492 -0.102 -1.98 1 92.19 78 ASN A C 1
ATOM 635 O O . ASN A 1 78 ? 9.633 -0.516 -3.133 1 92.19 78 ASN A O 1
ATOM 639 N N . ILE A 1 79 ? 10.391 -0.229 -1.075 1 93.44 79 ILE A N 1
ATOM 640 C CA . ILE A 1 79 ? 11.688 -0.839 -1.348 1 93.44 79 ILE A CA 1
ATOM 641 C C . ILE A 1 79 ? 11.5 -2.297 -1.761 1 93.44 79 ILE A C 1
ATOM 643 O O . ILE A 1 79 ? 12.086 -2.752 -2.744 1 93.44 79 ILE A O 1
ATOM 647 N N . ALA A 1 80 ? 10.711 -2.992 -1.005 1 95.62 80 ALA A N 1
ATOM 648 C CA . ALA A 1 80 ? 10.453 -4.402 -1.278 1 95.62 80 ALA A CA 1
ATOM 649 C C . ALA A 1 80 ? 9.836 -4.594 -2.66 1 95.62 80 ALA A C 1
ATOM 651 O O . ALA A 1 80 ? 10.227 -5.496 -3.404 1 95.62 80 ALA A O 1
ATOM 652 N N . ILE A 1 81 ? 8.883 -3.793 -3.043 1 95.38 81 ILE A N 1
ATOM 653 C CA . ILE A 1 81 ? 8.203 -3.91 -4.328 1 95.38 81 ILE A CA 1
ATOM 654 C C . ILE A 1 81 ? 9.188 -3.627 -5.461 1 95.38 81 ILE A C 1
ATOM 656 O O . ILE A 1 81 ? 9.219 -4.352 -6.457 1 95.38 81 ILE A O 1
ATOM 660 N N . LEU A 1 82 ? 9.977 -2.576 -5.277 1 92.94 82 LEU A N 1
ATOM 661 C CA . LEU A 1 82 ? 10.953 -2.238 -6.309 1 92.94 82 LEU A CA 1
ATOM 662 C C . LEU A 1 82 ? 11.922 -3.395 -6.539 1 92.94 82 LEU A C 1
ATOM 664 O O . LEU A 1 82 ? 12.203 -3.754 -7.688 1 92.94 82 LEU A O 1
ATOM 668 N N . LYS A 1 83 ? 12.445 -3.986 -5.508 1 95.25 83 LYS A N 1
ATOM 669 C CA . LYS A 1 83 ? 13.359 -5.113 -5.625 1 95.25 83 LYS A CA 1
ATOM 670 C C . LYS A 1 83 ? 12.68 -6.309 -6.285 1 95.25 83 LYS A C 1
ATOM 672 O O . LYS A 1 83 ? 13.281 -6.988 -7.125 1 95.25 83 LYS A O 1
ATOM 677 N N . ALA A 1 84 ? 11.461 -6.598 -5.867 1 96.25 84 ALA A N 1
ATOM 678 C CA . ALA A 1 84 ? 10.703 -7.707 -6.445 1 96.25 84 ALA A CA 1
ATOM 679 C C . ALA A 1 84 ? 10.461 -7.484 -7.938 1 96.25 84 ALA A C 1
ATOM 681 O O . ALA A 1 84 ? 10.57 -8.422 -8.734 1 96.25 84 ALA A O 1
ATOM 682 N N . MET A 1 85 ? 10.148 -6.328 -8.297 1 95 85 MET A N 1
ATOM 683 C CA . MET A 1 85 ? 9.898 -6.004 -9.703 1 95 85 MET A CA 1
ATOM 684 C C . MET A 1 85 ? 11.172 -6.133 -10.531 1 95 85 MET A C 1
ATOM 686 O O . MET A 1 85 ? 11.133 -6.613 -11.664 1 95 85 MET A O 1
ATOM 690 N N . ASP A 1 86 ? 12.305 -5.66 -9.945 1 93.25 86 ASP A N 1
ATOM 691 C CA . ASP A 1 86 ? 13.586 -5.816 -10.633 1 93.25 86 ASP A CA 1
ATOM 692 C C . ASP A 1 86 ? 13.891 -7.293 -10.883 1 93.25 86 ASP A C 1
ATOM 694 O O . ASP A 1 86 ? 14.297 -7.664 -11.984 1 93.25 86 ASP A O 1
ATOM 698 N N . LYS A 1 87 ? 13.688 -8.086 -9.898 1 95.81 87 LYS A N 1
ATOM 699 C CA . LYS A 1 87 ? 13.922 -9.523 -10.047 1 95.81 87 LYS A CA 1
ATOM 700 C C . LYS A 1 87 ? 12.969 -10.133 -11.07 1 95.81 87 LYS A C 1
ATOM 702 O O . LYS A 1 87 ? 13.367 -10.984 -11.867 1 95.81 87 LYS A O 1
ATOM 707 N N . THR A 1 88 ? 11.719 -9.727 -11.047 1 94.88 88 THR A N 1
ATOM 708 C CA . THR A 1 88 ? 10.734 -10.203 -12.016 1 94.88 88 THR A CA 1
ATOM 709 C C . THR A 1 88 ? 11.172 -9.859 -13.438 1 94.88 88 THR A C 1
ATOM 711 O O . THR A 1 88 ? 11.109 -10.711 -14.328 1 94.88 88 THR A O 1
ATOM 714 N N . LYS A 1 89 ? 11.562 -8.656 -13.586 1 92.62 89 LYS A N 1
ATOM 715 C CA . LYS A 1 89 ? 12.023 -8.219 -14.898 1 92.62 89 LYS A CA 1
ATOM 716 C C . LYS A 1 89 ? 13.18 -9.086 -15.391 1 92.62 89 LYS A C 1
ATOM 718 O O . LYS A 1 89 ? 13.242 -9.445 -16.562 1 92.62 89 LYS A O 1
ATOM 723 N N . GLU A 1 90 ? 13.977 -9.523 -14.523 1 93.56 90 GLU A N 1
ATOM 724 C CA . GLU A 1 90 ? 15.188 -10.273 -14.859 1 93.56 90 GLU A CA 1
ATOM 725 C C . GLU A 1 90 ? 14.867 -11.742 -15.102 1 93.56 90 GLU A C 1
ATOM 727 O O . GLU A 1 90 ? 15.469 -12.383 -15.969 1 93.56 90 GLU A O 1
ATOM 732 N N . GLU A 1 91 ? 13.914 -12.25 -14.414 1 94.31 91 GLU A N 1
ATOM 733 C CA . GLU A 1 91 ? 13.852 -13.711 -14.32 1 94.31 91 GLU A CA 1
ATOM 734 C C . GLU A 1 91 ? 12.562 -14.242 -14.93 1 94.31 91 GLU A C 1
ATOM 736 O O . GLU A 1 91 ? 12.445 -15.445 -15.203 1 94.31 91 GLU A O 1
ATOM 741 N N . TYR A 1 92 ? 11.625 -13.43 -15.266 1 93.56 92 TYR A N 1
ATOM 742 C CA . TYR A 1 92 ? 10.289 -13.906 -15.602 1 93.56 92 TYR A CA 1
ATOM 743 C C . TYR A 1 92 ? 10.312 -14.734 -16.875 1 93.56 92 TYR A C 1
ATOM 745 O O . TYR A 1 92 ? 9.797 -15.852 -16.906 1 93.56 92 TYR A O 1
ATOM 753 N N . GLN A 1 93 ? 10.93 -14.18 -17.891 1 90.56 93 GLN A N 1
ATOM 754 C CA . GLN A 1 93 ? 10.898 -14.828 -19.188 1 90.56 93 GLN A CA 1
ATOM 755 C C . GLN A 1 93 ? 11.594 -16.188 -19.156 1 90.56 93 GLN A C 1
ATOM 757 O O . GLN A 1 93 ? 11.164 -17.141 -19.812 1 90.56 93 GLN A O 1
ATOM 762 N N . GLY A 1 94 ? 12.648 -16.297 -18.359 1 92.81 94 GLY A N 1
ATOM 763 C CA . GLY A 1 94 ? 13.414 -17.531 -18.297 1 92.81 94 GLY A CA 1
ATOM 764 C C . GLY A 1 94 ? 12.914 -18.5 -17.234 1 92.81 94 GLY A C 1
ATOM 765 O O . GLY A 1 94 ? 13.406 -19.625 -17.141 1 92.81 94 GLY A O 1
ATOM 766 N N . ALA A 1 95 ? 11.93 -18.141 -16.5 1 92.19 95 ALA A N 1
ATOM 767 C CA . ALA A 1 95 ? 11.414 -18.984 -15.422 1 92.19 95 ALA A CA 1
ATOM 768 C C . ALA A 1 95 ? 10.555 -20.109 -15.984 1 92.19 95 ALA A C 1
ATOM 770 O O . ALA A 1 95 ? 10.109 -20.062 -17.141 1 92.19 95 ALA A O 1
ATOM 771 N N . SER A 1 96 ? 10.492 -21.219 -15.156 1 88.56 96 SER A N 1
ATOM 772 C CA . SER A 1 96 ? 9.578 -22.281 -15.523 1 88.56 96 SER A CA 1
ATOM 773 C C . SER A 1 96 ? 8.141 -21.781 -15.609 1 88.56 96 SER A C 1
ATOM 775 O O . SER A 1 96 ? 7.824 -20.703 -15.102 1 88.56 96 SER A O 1
ATOM 777 N N . VAL A 1 97 ? 7.273 -22.547 -16.188 1 87.31 97 VAL A N 1
ATOM 778 C CA . VAL A 1 97 ? 5.859 -22.203 -16.297 1 87.31 97 VAL A CA 1
ATOM 779 C C . VAL A 1 97 ? 5.277 -21.969 -14.914 1 87.31 97 VAL A C 1
ATOM 781 O O . VAL A 1 97 ? 4.539 -21 -14.703 1 87.31 97 VAL A O 1
ATOM 784 N N . LEU A 1 98 ? 5.625 -22.734 -13.953 1 84.62 98 LEU A N 1
ATOM 785 C CA . LEU A 1 98 ? 5.133 -22.594 -12.586 1 84.62 98 LEU A CA 1
ATOM 786 C C . LEU A 1 98 ? 5.703 -21.344 -11.922 1 84.62 98 LEU A C 1
ATOM 788 O O . LEU A 1 98 ? 4.992 -20.641 -11.195 1 84.62 98 LEU A O 1
ATOM 792 N N . GLY A 1 99 ? 7.047 -21.125 -12.148 1 89.12 99 GLY A N 1
ATOM 793 C CA . GLY A 1 99 ? 7.648 -19.906 -11.641 1 89.12 99 GLY A CA 1
ATOM 794 C C . GLY A 1 99 ? 6.973 -18.641 -12.148 1 89.12 99 GLY A C 1
ATOM 795 O O . GLY A 1 99 ? 6.75 -17.703 -11.391 1 89.12 99 GLY A O 1
ATOM 796 N N . GLN A 1 100 ? 6.668 -18.672 -13.43 1 91.94 100 GLN A N 1
ATOM 797 C CA . GLN A 1 100 ? 5.945 -17.562 -14.031 1 91.94 100 GLN A CA 1
ATOM 798 C C . GLN A 1 100 ? 4.562 -17.391 -13.398 1 91.94 100 GLN A C 1
ATOM 800 O O . GLN A 1 100 ? 4.129 -16.281 -13.125 1 91.94 100 GLN A O 1
ATOM 805 N N . PHE A 1 101 ? 3.912 -18.5 -13.195 1 92 101 PHE A N 1
ATOM 806 C CA . PHE A 1 101 ? 2.594 -18.484 -12.57 1 92 101 PHE A CA 1
ATOM 807 C C . PHE A 1 101 ? 2.658 -17.875 -11.18 1 92 101 PHE A C 1
ATOM 809 O O . PHE A 1 101 ? 1.849 -17 -10.852 1 92 101 PHE A O 1
ATOM 816 N N . VAL A 1 102 ? 3.557 -18.312 -10.383 1 90.62 102 VAL A N 1
ATOM 817 C CA . VAL A 1 102 ? 3.686 -17.812 -9.023 1 90.62 102 VAL A CA 1
ATOM 818 C C . VAL A 1 102 ? 3.947 -16.312 -9.039 1 90.62 102 VAL A C 1
ATOM 820 O O . VAL A 1 102 ? 3.373 -15.555 -8.25 1 90.62 102 VAL A O 1
ATOM 823 N N . THR A 1 103 ? 4.801 -15.844 -9.969 1 93.81 103 THR A N 1
ATOM 824 C CA . THR A 1 103 ? 5.098 -14.422 -10.086 1 93.81 103 THR A CA 1
ATOM 825 C C . THR A 1 103 ? 3.83 -13.625 -10.391 1 93.81 103 THR A C 1
ATOM 827 O O . THR A 1 103 ? 3.547 -12.625 -9.727 1 93.81 103 THR A O 1
ATOM 830 N N . ARG A 1 104 ? 3.076 -14.062 -11.344 1 93.88 104 ARG A N 1
ATOM 831 C CA . ARG A 1 104 ? 1.844 -13.359 -11.688 1 93.88 104 ARG A CA 1
ATOM 832 C C . ARG A 1 104 ? 0.865 -13.367 -10.516 1 93.88 104 ARG A C 1
ATOM 834 O O . ARG A 1 104 ? 0.2 -12.367 -10.258 1 93.88 104 ARG A O 1
ATOM 841 N N . PHE A 1 105 ? 0.806 -14.477 -9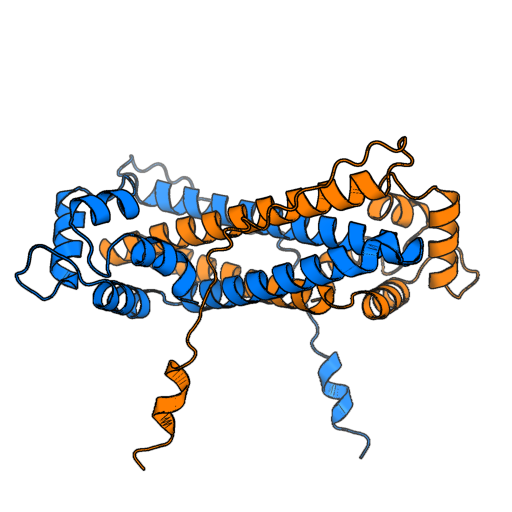.906 1 92.75 105 PHE A N 1
ATOM 842 C CA . PHE A 1 105 ? -0.065 -14.586 -8.742 1 92.75 105 PHE A CA 1
ATOM 843 C C . PHE A 1 105 ? 0.346 -13.586 -7.66 1 92.75 105 PHE A C 1
ATOM 845 O O . PHE A 1 105 ? -0.502 -12.914 -7.078 1 92.75 105 PHE A O 1
ATOM 852 N N . MET A 1 106 ? 1.593 -13.531 -7.391 1 92.94 106 MET A N 1
ATOM 853 C CA . MET A 1 106 ? 2.092 -12.633 -6.355 1 92.94 106 MET A CA 1
ATOM 854 C C . MET A 1 106 ? 1.803 -11.18 -6.715 1 92.94 106 MET A C 1
ATOM 856 O O . MET A 1 106 ? 1.453 -10.375 -5.844 1 92.94 106 MET A O 1
ATOM 860 N N . LEU A 1 107 ? 1.986 -10.844 -7.961 1 94.25 107 LEU A N 1
ATOM 861 C CA . LEU A 1 107 ? 1.681 -9.5 -8.422 1 94.25 107 LEU A CA 1
ATOM 862 C C . LEU A 1 107 ? 0.208 -9.164 -8.203 1 94.25 107 LEU A C 1
ATOM 864 O O . LEU A 1 107 ? -0.119 -8.109 -7.66 1 94.25 107 LEU A O 1
ATOM 868 N N . ARG A 1 108 ? -0.635 -10.047 -8.516 1 91.62 108 ARG A N 1
ATOM 869 C CA . ARG A 1 108 ? -2.072 -9.844 -8.352 1 91.62 108 ARG A CA 1
ATOM 870 C C . ARG A 1 108 ? -2.445 -9.75 -6.875 1 91.62 108 ARG A C 1
ATOM 872 O O . ARG A 1 108 ? -3.25 -8.898 -6.484 1 91.62 108 ARG A O 1
ATOM 879 N N . GLU A 1 109 ? -1.893 -10.656 -6.176 1 89.5 109 GLU A N 1
ATOM 880 C CA . GLU A 1 109 ? -2.174 -10.672 -4.742 1 89.5 109 GLU A CA 1
ATOM 881 C C . GLU A 1 109 ? -1.701 -9.383 -4.074 1 89.5 109 GLU A C 1
ATOM 883 O O . GLU A 1 109 ? -2.41 -8.812 -3.24 1 89.5 109 GLU A O 1
ATOM 888 N N . THR A 1 110 ? -0.535 -9 -4.395 1 92.88 110 THR A N 1
ATOM 889 C CA . THR A 1 110 ? -0.019 -7.746 -3.857 1 92.88 110 THR A CA 1
ATOM 890 C C . THR A 1 110 ? -0.94 -6.582 -4.219 1 92.88 110 THR A C 1
ATOM 892 O O . THR A 1 110 ? -1.294 -5.773 -3.359 1 92.88 110 THR A O 1
ATOM 895 N N . SER A 1 111 ? -1.308 -6.543 -5.465 1 93 111 SER A N 1
ATOM 896 C CA . SER A 1 111 ? -2.199 -5.48 -5.922 1 93 111 SER A CA 1
ATOM 897 C C . SER A 1 111 ? -3.529 -5.516 -5.18 1 93 111 SER A C 1
ATOM 899 O O . SER A 1 111 ? -4.043 -4.477 -4.766 1 93 111 SER A O 1
ATOM 901 N N . SER A 1 112 ? -4.016 -6.66 -4.992 1 90.44 112 SER A N 1
ATOM 902 C CA . SER A 1 112 ? -5.293 -6.812 -4.305 1 90.44 112 SER A CA 1
ATOM 903 C C . SER A 1 112 ? -5.199 -6.348 -2.857 1 90.44 112 SER A C 1
ATOM 905 O O . SER A 1 112 ? -6.109 -5.68 -2.354 1 90.44 112 SER A O 1
ATOM 907 N N . GLN A 1 113 ? -4.148 -6.68 -2.24 1 90.19 113 GLN A N 1
ATOM 908 C CA . GLN A 1 113 ? -3.959 -6.262 -0.854 1 90.19 113 GLN A CA 1
ATOM 909 C C . GLN A 1 113 ? -3.826 -4.746 -0.749 1 90.19 113 GLN A C 1
ATOM 911 O O . GLN A 1 113 ? -4.379 -4.129 0.165 1 90.19 113 GLN A O 1
ATOM 916 N N . LEU A 1 114 ? -3.139 -4.168 -1.648 1 93.44 114 LEU A N 1
ATOM 917 C CA . LEU A 1 114 ? -3.014 -2.713 -1.674 1 93.44 114 LEU A CA 1
ATOM 918 C C . LEU A 1 114 ? -4.375 -2.053 -1.864 1 93.44 114 LEU A C 1
ATOM 920 O O . LEU A 1 114 ? -4.672 -1.038 -1.23 1 93.44 114 LEU A O 1
ATOM 924 N N . LEU A 1 115 ? -5.18 -2.617 -2.73 1 92.56 115 LEU A N 1
ATOM 925 C CA . LEU A 1 115 ? -6.512 -2.08 -2.973 1 92.56 115 LEU A CA 1
ATOM 926 C C . LEU A 1 115 ? -7.367 -2.15 -1.71 1 92.56 115 LEU A C 1
ATOM 928 O O . LEU A 1 115 ? -8.148 -1.236 -1.432 1 92.56 115 LEU A O 1
ATOM 932 N N . SER A 1 116 ? -7.148 -3.238 -1.024 1 89.38 116 SER A N 1
ATOM 933 C CA . SER A 1 116 ? -7.879 -3.369 0.232 1 89.38 116 SER A CA 1
ATOM 934 C C . SER A 1 116 ? -7.477 -2.281 1.221 1 89.38 116 SER A C 1
ATOM 936 O O . SER A 1 116 ? -8.336 -1.662 1.855 1 89.38 116 SER A O 1
ATOM 938 N N . LEU A 1 117 ? -6.238 -2.039 1.326 1 91.88 117 LEU A N 1
ATOM 939 C CA . LEU A 1 117 ? -5.75 -0.974 2.197 1 91.88 117 LEU A CA 1
ATOM 940 C C . LEU A 1 117 ? -6.289 0.382 1.752 1 91.88 117 LEU A C 1
ATOM 942 O O . LEU A 1 117 ? -6.676 1.205 2.584 1 91.88 117 LEU A O 1
ATOM 946 N N . GLN A 1 118 ? -6.305 0.633 0.468 1 93.19 118 GLN A N 1
ATOM 947 C CA . GLN A 1 118 ? -6.832 1.871 -0.098 1 93.19 118 GLN A CA 1
ATOM 948 C C . GLN A 1 118 ? -8.289 2.08 0.295 1 93.19 118 GLN A C 1
ATOM 950 O O . GLN A 1 118 ? -8.695 3.195 0.633 1 93.19 118 GLN A O 1
ATOM 955 N N . ARG A 1 119 ? -9.039 1.029 0.233 1 91.31 119 ARG A N 1
ATOM 956 C CA . ARG A 1 119 ? -10.453 1.119 0.596 1 91.31 119 ARG A CA 1
ATOM 957 C C . ARG A 1 119 ? -10.617 1.489 2.066 1 91.31 119 ARG A C 1
ATOM 959 O O . ARG A 1 119 ? -11.438 2.346 2.408 1 91.31 119 ARG A O 1
ATOM 966 N N . SER A 1 120 ? -9.828 0.824 2.824 1 89.5 120 SER A N 1
ATOM 967 C CA . SER A 1 120 ? -9.875 1.129 4.25 1 89.5 120 SER A CA 1
ATOM 968 C C . SER A 1 120 ? -9.516 2.584 4.516 1 89.5 120 SER A C 1
ATOM 970 O O . SER A 1 120 ? -10.172 3.26 5.312 1 89.5 120 SER A O 1
ATOM 972 N N . LEU A 1 121 ? -8.547 3.105 3.895 1 94.31 121 LEU A N 1
ATOM 973 C CA . LEU A 1 121 ? -8.094 4.484 4.062 1 94.31 121 LEU A CA 1
ATOM 974 C C . LEU A 1 121 ? -9.148 5.461 3.557 1 94.31 121 LEU A C 1
ATOM 976 O O . LEU A 1 121 ? -9.367 6.512 4.164 1 94.31 121 LEU A O 1
ATOM 980 N N . GLN A 1 122 ? -9.734 5.137 2.469 1 92.5 122 GLN A N 1
ATOM 981 C CA . GLN A 1 122 ? -10.789 5.98 1.922 1 92.5 122 GLN A CA 1
ATOM 982 C C . GLN A 1 122 ? -11.93 6.148 2.92 1 92.5 122 GLN A C 1
ATOM 984 O O . GLN A 1 122 ? -12.461 7.25 3.086 1 92.5 122 GLN A O 1
ATOM 989 N N . CYS A 1 123 ? -12.289 5.062 3.553 1 90 123 CYS A N 1
ATOM 990 C CA . CYS A 1 123 ? -13.32 5.125 4.582 1 90 123 CYS A CA 1
ATOM 991 C C . CYS A 1 123 ? -12.906 6.051 5.719 1 90 123 CYS A C 1
ATOM 993 O O . CYS A 1 123 ? -13.703 6.871 6.18 1 90 123 CYS A O 1
ATOM 995 N N . ALA A 1 124 ? -11.734 5.945 6.133 1 92.69 124 ALA A N 1
ATOM 996 C CA . ALA A 1 124 ? -11.227 6.793 7.207 1 92.69 124 ALA A CA 1
ATOM 997 C C . ALA A 1 124 ? -11.195 8.258 6.781 1 92.69 124 ALA A C 1
ATOM 999 O O . ALA A 1 124 ? -11.57 9.141 7.555 1 92.69 124 ALA A O 1
ATOM 1000 N N . MET A 1 125 ? -10.727 8.516 5.598 1 93.75 125 MET A N 1
ATOM 1001 C CA . MET A 1 125 ? -10.648 9.883 5.086 1 93.75 125 MET A CA 1
ATOM 1002 C C . MET A 1 125 ? -12.039 10.516 4.996 1 93.75 125 MET A C 1
ATOM 1004 O O . MET A 1 125 ? -12.219 11.68 5.348 1 93.75 125 MET A O 1
ATOM 1008 N N . GLU A 1 126 ? -12.984 9.797 4.629 1 90.19 126 GLU A N 1
ATOM 1009 C CA . GLU A 1 126 ? -14.352 10.281 4.57 1 90.19 126 GLU A CA 1
ATOM 1010 C C . GLU A 1 126 ? -14.898 10.578 5.965 1 90.19 126 GLU A C 1
ATOM 1012 O O . GLU A 1 126 ? -15.578 11.586 6.172 1 90.19 126 GLU A O 1
ATOM 1017 N N . ALA A 1 127 ? -14.617 9.711 6.859 1 90.25 127 ALA A N 1
ATOM 1018 C CA . ALA A 1 127 ? -15.109 9.875 8.227 1 90.25 127 ALA A CA 1
ATOM 1019 C C . ALA A 1 127 ? -14.539 11.141 8.867 1 90.25 127 ALA A C 1
ATOM 1021 O O . ALA A 1 127 ? -15.266 11.898 9.508 1 90.25 127 ALA A O 1
ATOM 1022 N N . VAL A 1 128 ? -13.266 11.391 8.719 1 93.38 128 VAL A N 1
ATOM 1023 C CA . VAL A 1 128 ? -12.664 12.57 9.336 1 93.38 128 VAL A CA 1
ATOM 1024 C C . VAL A 1 128 ? -13.156 13.828 8.625 1 93.38 128 VAL A C 1
ATOM 1026 O O . VAL A 1 128 ? -13.312 14.883 9.25 1 93.38 128 VAL A O 1
ATOM 1029 N N . GLU A 1 129 ?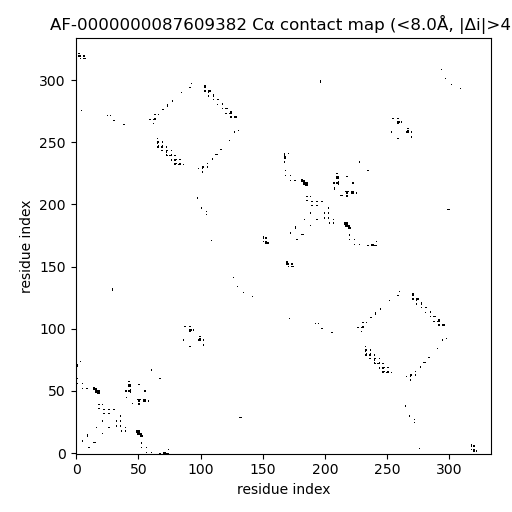 -13.344 13.797 7.344 1 89.25 129 GLU A N 1
ATOM 1030 C CA . GLU A 1 129 ? -13.883 14.938 6.602 1 89.25 129 GLU A CA 1
ATOM 1031 C C . GLU A 1 129 ? -15.281 15.297 7.086 1 89.25 129 GLU A C 1
ATOM 1033 O O . GLU A 1 129 ? -15.609 16.484 7.219 1 89.25 129 GLU A O 1
ATOM 1038 N N . GLU A 1 130 ? -16.031 14.297 7.277 1 87.25 130 GLU A N 1
ATOM 1039 C CA . GLU A 1 130 ? -17.391 14.523 7.777 1 87.25 130 GLU A CA 1
ATOM 1040 C C . GLU A 1 130 ? -17.359 15.188 9.148 1 87.25 130 GLU A C 1
ATOM 1042 O O . GLU A 1 130 ? -18.219 16.031 9.453 1 87.25 130 GLU A O 1
ATOM 1047 N N . GLN A 1 131 ? -16.391 14.805 9.914 1 87.81 131 GLN A N 1
ATOM 1048 C CA . GLN A 1 131 ? -16.25 15.383 11.25 1 87.81 131 GLN A CA 1
ATOM 1049 C C . GLN A 1 131 ? -15.695 16.797 11.18 1 87.81 131 GLN A C 1
ATOM 1051 O O . GLN A 1 131 ? -15.781 17.562 12.148 1 87.81 131 GLN A O 1
ATOM 1056 N N . SER A 1 132 ? -15.07 17.141 10.07 1 83.94 132 SER A N 1
ATOM 1057 C CA . SER A 1 132 ? -14.422 18.453 9.938 1 83.94 132 SER A CA 1
ATOM 1058 C C . SER A 1 132 ? -15.352 19.469 9.273 1 83.94 132 SER A C 1
ATOM 1060 O O . SER A 1 132 ? -15.039 20.656 9.227 1 83.94 132 SER A O 1
ATOM 1062 N N . SER A 1 133 ? -16.312 18.969 8.398 1 71.81 133 SER A N 1
ATOM 1063 C CA . SER A 1 133 ? -17.281 19.875 7.793 1 71.81 133 SER A CA 1
ATOM 1064 C C . SER A 1 133 ? -18.219 20.469 8.844 1 71.81 133 SER A C 1
ATOM 1066 O O . SER A 1 133 ? -18.609 19.781 9.789 1 71.81 133 SER A O 1
ATOM 1068 N N . PRO A 1 134 ? -18.109 21.781 8.938 1 58.22 134 PRO A N 1
ATOM 1069 C CA . PRO A 1 134 ? -19.062 22.406 9.836 1 58.22 134 PRO A CA 1
ATOM 1070 C C . PRO A 1 134 ? -20.484 21.859 9.68 1 58.22 134 PRO A C 1
ATOM 1072 O O . PRO A 1 134 ? -21.438 22.453 10.164 1 58.22 134 PRO A O 1
ATOM 1075 N N . ALA A 1 135 ? -20.766 20.891 8.961 1 47.91 135 ALA A N 1
ATOM 1076 C CA . ALA A 1 135 ? -22.188 20.703 8.742 1 47.91 135 ALA A CA 1
ATOM 1077 C C . ALA A 1 135 ? -22.922 20.453 10.055 1 47.91 135 ALA A C 1
ATOM 1079 O O . ALA A 1 135 ? -22.312 20.016 11.039 1 47.91 135 ALA A O 1
ATOM 1080 N N . PRO A 1 136 ? -24.469 20.562 10.039 1 40.91 136 PRO A N 1
ATOM 1081 C CA . PRO A 1 136 ? -25.516 20.219 11 1 40.91 136 PRO A CA 1
ATOM 1082 C C . PRO A 1 136 ? -25.297 18.828 11.617 1 40.91 136 PRO A C 1
ATOM 1084 O O . PRO A 1 136 ? -24.609 17.984 11.039 1 40.91 136 PRO A O 1
ATOM 1087 N N . LEU A 1 137 ? -25.906 18.531 12.867 1 33.31 137 LEU A N 1
ATOM 1088 C CA . LEU A 1 137 ? -25.938 17.516 13.914 1 33.31 137 LEU A CA 1
ATOM 1089 C C . LEU A 1 137 ? -26.156 16.125 13.328 1 33.31 137 LEU A C 1
ATOM 1091 O O . LEU A 1 137 ? -26.609 15.219 14.031 1 33.31 137 LEU A O 1
ATOM 1095 N N . VAL A 1 138 ? -26.453 15.93 12.078 1 31.38 138 VAL A N 1
ATOM 1096 C CA . VAL A 1 138 ? -26.984 14.57 11.953 1 31.38 138 VAL A CA 1
ATOM 1097 C C . VAL A 1 138 ? -25.891 13.555 12.242 1 31.38 138 VAL A C 1
ATOM 1099 O O . VAL A 1 138 ? -24.766 13.68 11.742 1 31.38 138 VAL A O 1
ATOM 1102 N N . HIS A 1 139 ? -26.016 12.867 13.375 1 31.19 139 HIS A N 1
ATOM 1103 C CA . HIS A 1 139 ? -25.281 11.781 14.008 1 31.19 139 HIS A CA 1
ATOM 1104 C C . HIS A 1 139 ? -24.938 10.688 13 1 31.19 139 HIS A C 1
ATOM 1106 O O . HIS A 1 139 ? -25.766 9.836 12.695 1 31.19 139 HIS A O 1
ATOM 1112 N N . TYR A 1 140 ? -24.578 10.938 11.828 1 29.55 140 TYR A N 1
ATOM 1113 C CA . TYR A 1 140 ? -24.328 9.695 11.102 1 29.55 140 TYR A CA 1
ATOM 1114 C C . TYR A 1 140 ? -23.25 8.867 11.805 1 29.55 140 TYR A C 1
ATOM 1116 O O . TYR A 1 140 ? -22.141 9.344 12.023 1 29.55 140 TYR A O 1
ATOM 1124 N N . VAL A 1 141 ? -23.672 8.094 12.828 1 27.83 141 VAL A N 1
ATOM 1125 C CA . VAL A 1 141 ? -22.844 7.047 13.43 1 27.83 141 VAL A CA 1
ATOM 1126 C C . VAL A 1 141 ? -22.031 6.344 12.352 1 27.83 141 VAL A C 1
ATOM 1128 O O . VAL A 1 141 ? -22.594 5.797 11.398 1 27.83 141 VAL A O 1
ATOM 1131 N N . ILE A 1 142 ? -21.094 6.945 11.977 1 32.62 142 ILE A N 1
ATOM 1132 C CA . ILE A 1 142 ? -20.141 6.172 11.195 1 32.62 142 ILE A CA 1
ATOM 1133 C C . ILE A 1 142 ? -20.016 4.766 11.781 1 32.62 142 ILE A C 1
ATOM 1135 O O . ILE A 1 142 ? -19.562 4.59 12.914 1 32.62 142 ILE A O 1
ATOM 1139 N N . HIS A 1 143 ? -21.125 4.02 11.719 1 27.98 143 HIS A N 1
ATOM 1140 C CA . HIS A 1 143 ? -20.875 2.607 11.977 1 27.98 143 HIS A CA 1
ATOM 1141 C C . HIS A 1 143 ? -19.594 2.145 11.281 1 27.98 143 HIS A C 1
ATOM 1143 O O . HIS A 1 143 ? -19.547 2.047 10.055 1 27.98 143 HIS A O 1
ATOM 1149 N N . LEU A 1 144 ? -18.609 2.787 11.75 1 31.41 144 LEU A N 1
ATOM 1150 C CA . LEU A 1 144 ? -17.438 1.972 11.469 1 31.41 144 LEU A CA 1
ATOM 1151 C C . LEU A 1 144 ? -17.75 0.491 11.664 1 31.41 144 LEU A C 1
ATOM 1153 O O . LEU A 1 144 ? -17.828 0.016 12.805 1 31.41 144 LEU A O 1
ATOM 1157 N N . HIS A 1 145 ? -18.969 0.06 11.203 1 27.91 145 HIS A N 1
ATOM 1158 C CA . HIS A 1 145 ? -19.047 -1.396 11.242 1 27.91 145 HIS A CA 1
ATOM 1159 C C . HIS A 1 145 ? -17.672 -2.031 11.148 1 27.91 145 HIS A C 1
ATOM 1161 O O . HIS A 1 145 ? -16.859 -1.655 10.297 1 27.91 145 HIS A O 1
ATOM 1167 N N . HIS A 1 146 ? -17.125 -2.223 12.289 1 28.5 146 HIS A N 1
ATOM 1168 C CA . HIS A 1 146 ? -16.109 -3.23 12.539 1 28.5 146 HIS A CA 1
ATOM 1169 C C . HIS A 1 146 ? -16.203 -4.375 11.539 1 28.5 146 HIS A C 1
ATOM 1171 O O . HIS A 1 146 ? -15.656 -5.457 11.773 1 28.5 146 HIS A O 1
ATOM 1177 N N . SER A 1 147 ? -17.281 -4.418 10.844 1 27.41 147 SER A N 1
ATOM 1178 C CA . SER A 1 147 ? -17 -5.539 9.953 1 27.41 147 SER A CA 1
ATOM 1179 C C . SER A 1 147 ? -15.719 -5.316 9.164 1 27.41 147 SER A C 1
ATOM 1181 O O . SER A 1 147 ? -15.766 -4.879 8.016 1 27.41 147 SER A O 1
ATOM 1183 N N . TYR A 1 148 ? -15.031 -4.43 9.695 1 28.25 148 TYR A N 1
ATOM 1184 C CA . TYR A 1 148 ? -13.695 -4.559 9.125 1 28.25 148 TYR A CA 1
ATOM 1185 C C . TYR A 1 148 ? -13.297 -6.023 8.984 1 28.25 148 TYR A C 1
ATOM 1187 O O . TYR A 1 148 ? -12.867 -6.648 9.961 1 28.25 148 TYR A O 1
ATOM 1195 N N . ASP A 1 149 ? -14.188 -6.695 8.531 1 28.62 149 ASP A N 1
ATOM 1196 C CA . ASP A 1 149 ? -13.625 -7.969 8.086 1 28.62 149 ASP A CA 1
ATOM 1197 C C . ASP A 1 149 ? -12.172 -7.801 7.633 1 28.62 149 ASP A C 1
ATOM 1199 O O . ASP A 1 149 ? -11.906 -7.602 6.445 1 28.62 149 ASP A O 1
ATOM 1203 N N . VAL A 1 150 ? -11.562 -6.926 8.398 1 27.44 150 VAL A N 1
ATOM 1204 C CA . VAL A 1 150 ? -10.125 -7.148 8.273 1 27.44 150 VAL A CA 1
ATOM 1205 C C . VAL A 1 150 ? -9.812 -8.633 8.422 1 27.44 150 VAL A C 1
ATOM 1207 O O . VAL A 1 150 ? -10.18 -9.25 9.43 1 27.44 150 VAL A O 1
ATOM 1210 N N . PRO A 1 151 ? -9.836 -9.336 7.52 1 26.55 151 PRO A N 1
ATOM 1211 C CA . PRO A 1 151 ? -9.312 -10.664 7.836 1 26.55 151 PRO A CA 1
ATOM 1212 C C . PRO A 1 151 ? -8.242 -10.641 8.922 1 26.55 151 PRO A C 1
ATOM 1214 O O . PRO A 1 151 ? -7.273 -9.875 8.82 1 26.55 151 PRO A O 1
ATOM 1217 N N . ARG A 1 152 ? -8.719 -10.648 10.273 1 23.88 152 ARG A N 1
ATOM 1218 C CA . ARG A 1 152 ? -7.773 -10.867 11.367 1 23.88 152 ARG A CA 1
ATOM 1219 C C . ARG A 1 152 ? -6.586 -11.703 10.914 1 23.88 152 ARG A C 1
ATOM 1221 O O . ARG A 1 152 ? -6.758 -12.828 10.438 1 23.88 152 ARG A O 1
ATOM 1228 N N . LEU A 1 153 ? -5.629 -11.07 10.688 1 26.8 153 LEU A N 1
ATOM 1229 C CA . LEU A 1 153 ? -4.336 -11.727 10.5 1 26.8 153 LEU A CA 1
ATOM 1230 C C . LEU A 1 153 ? -3.906 -12.445 11.773 1 26.8 153 LEU A C 1
ATOM 1232 O O . LEU A 1 153 ? -3.572 -11.805 12.773 1 26.8 153 LEU A O 1
ATOM 1236 N N . PHE A 1 154 ? -4.691 -13.297 12.422 1 23.59 154 PHE A N 1
ATOM 1237 C CA . PHE A 1 154 ? -4.172 -14.117 13.508 1 23.59 154 PHE A CA 1
ATOM 1238 C C . PHE A 1 154 ? -2.873 -14.805 13.094 1 23.59 154 PHE A C 1
ATOM 1240 O O . PHE A 1 154 ? -2.887 -15.727 12.281 1 23.59 154 PHE A O 1
ATOM 1247 N N . PHE A 1 155 ? -1.808 -14.102 13 1 24.91 155 PHE A N 1
ATOM 1248 C CA . PHE A 1 155 ? -0.484 -14.703 12.891 1 24.91 155 PHE A CA 1
ATOM 1249 C C . PHE A 1 155 ? -0.121 -15.461 14.156 1 24.91 155 PHE A C 1
ATOM 1251 O O . PHE A 1 155 ? -0.029 -14.867 15.234 1 24.91 155 PHE A O 1
ATOM 1258 N N . LYS A 1 156 ? -0.649 -16.672 14.523 1 24.23 156 LYS A N 1
ATOM 1259 C CA . LYS A 1 156 ? 0.11 -17.391 15.531 1 24.23 156 LYS A CA 1
ATOM 1260 C C . LYS A 1 156 ? 1.599 -17.422 15.195 1 24.23 156 LYS A C 1
ATOM 1262 O O . LYS A 1 156 ? 1.988 -17.859 14.117 1 24.23 156 LYS A O 1
ATOM 1267 N N . ASN A 1 157 ? 2.381 -16.578 15.75 1 25 157 ASN A N 1
ATOM 1268 C CA . ASN A 1 157 ? 3.83 -16.453 15.859 1 25 157 ASN A CA 1
ATOM 1269 C C . ASN A 1 157 ? 4.473 -17.766 16.297 1 25 157 ASN A C 1
ATOM 1271 O O . ASN A 1 157 ? 5.613 -17.781 16.766 1 25 157 ASN A O 1
ATOM 1275 N N . ASP A 1 158 ? 3.807 -18.938 16.344 1 25.48 158 ASP A N 1
ATOM 1276 C CA . ASP A 1 158 ? 4.59 -20.031 16.906 1 25.48 158 ASP A CA 1
ATOM 1277 C C . ASP A 1 158 ? 5.812 -20.328 16.031 1 25.48 158 ASP A C 1
ATOM 1279 O O . ASP A 1 158 ? 6.582 -21.234 16.328 1 25.48 158 ASP A O 1
ATOM 1283 N N . PHE A 1 159 ? 5.941 -19.75 14.93 1 24.72 159 PHE A N 1
ATOM 1284 C CA . PHE A 1 159 ? 7.066 -20.328 14.203 1 24.72 159 PHE A CA 1
ATOM 1285 C C . PHE A 1 159 ? 8.383 -19.938 14.859 1 24.72 159 PHE A C 1
ATOM 1287 O O . PHE A 1 159 ? 9.414 -20.562 14.602 1 24.72 159 PHE A O 1
ATOM 1294 N N . TYR A 1 160 ? 8.508 -18.828 15.641 1 25.7 160 TYR A N 1
ATOM 1295 C CA . TYR A 1 160 ? 9.836 -18.547 16.172 1 25.7 160 TYR A CA 1
ATOM 1296 C C . TYR A 1 160 ? 10.203 -19.531 17.281 1 25.7 160 TYR A C 1
ATOM 1298 O O . TYR A 1 160 ? 11.312 -19.484 17.812 1 25.7 160 TYR A O 1
ATOM 1306 N N . THR A 1 161 ? 9.242 -20.172 17.844 1 23.69 161 THR A N 1
ATOM 1307 C CA . THR A 1 161 ? 9.789 -20.75 19.062 1 23.69 161 THR A CA 1
ATOM 1308 C C . THR A 1 161 ? 10.586 -22.016 18.75 1 23.69 161 THR A C 1
ATOM 1310 O O . THR A 1 161 ? 11.086 -22.672 19.672 1 23.69 161 THR A O 1
ATOM 1313 N N . LYS A 1 162 ? 10.555 -22.516 17.547 1 28.06 162 LYS A N 1
ATOM 1314 C CA . LYS A 1 162 ? 11.227 -23.797 17.625 1 28.06 162 LYS A CA 1
ATOM 1315 C C . LYS A 1 162 ? 12.734 -23.625 17.812 1 28.06 162 LYS A C 1
ATOM 1317 O O . LYS A 1 162 ? 13.484 -24.609 17.828 1 28.06 162 LYS A O 1
ATOM 1322 N N . GLY A 1 163 ? 13.32 -22.359 17.766 1 21.75 163 GLY A N 1
ATOM 1323 C CA . GLY A 1 163 ? 14.758 -22.375 17.953 1 21.75 163 GLY A CA 1
ATOM 1324 C C . GLY A 1 163 ? 15.172 -22.781 19.359 1 21.75 163 GLY A C 1
ATOM 1325 O O . GLY A 1 163 ? 16.359 -22.953 19.625 1 21.75 163 GLY A O 1
ATOM 1326 N N . LYS A 1 164 ? 14.469 -22.547 20.438 1 27.58 164 LYS A N 1
ATOM 1327 C CA . LYS A 1 164 ? 15.219 -22.688 21.672 1 27.58 164 LYS A CA 1
ATOM 1328 C C . LYS A 1 164 ? 15.438 -24.172 22.016 1 27.58 164 LYS A C 1
ATOM 1330 O O . LYS A 1 164 ? 16.109 -24.484 23 1 27.58 164 LYS A O 1
ATOM 1335 N N . GLU A 1 165 ? 14.633 -25.062 21.625 1 21.77 165 GLU A N 1
ATOM 1336 C CA . GLU A 1 165 ? 14.836 -26.203 22.516 1 21.77 165 GLU A CA 1
ATOM 1337 C C . GLU A 1 165 ? 16.094 -26.984 22.141 1 21.77 165 GLU A C 1
ATOM 1339 O O . GLU A 1 165 ? 16.766 -27.531 23 1 21.77 165 GLU A O 1
ATOM 1344 N N . ASN A 1 166 ? 16.359 -27.531 20.938 1 21.14 166 ASN A N 1
ATOM 1345 C CA . ASN A 1 166 ? 17.172 -28.75 20.953 1 21.14 166 ASN A CA 1
ATOM 1346 C C . ASN A 1 166 ? 18.656 -28.438 21.078 1 21.14 166 ASN A C 1
ATOM 1348 O O . ASN A 1 166 ? 19.5 -29.328 20.953 1 21.14 166 ASN A O 1
ATOM 1352 N N . ILE A 1 167 ? 19.188 -27.219 21.516 1 19.03 167 ILE A N 1
ATOM 1353 C CA . ILE A 1 167 ? 20.422 -27.641 22.172 1 19.03 167 ILE A CA 1
ATOM 1354 C C . ILE A 1 167 ? 20.125 -28.125 23.578 1 19.03 167 ILE A C 1
ATOM 1356 O O . ILE A 1 167 ? 19.281 -27.531 24.281 1 19.03 167 ILE A O 1
ATOM 1360 N N . ALA B 1 1 ? 3.117 -12.977 7.23 1 33.88 1 ALA B N 1
ATOM 1361 C CA . ALA B 1 1 ? 3.27 -12.438 5.883 1 33.88 1 ALA B CA 1
ATOM 1362 C C . ALA B 1 1 ? 2.336 -13.141 4.902 1 33.88 1 ALA B C 1
ATOM 1364 O O . ALA B 1 1 ? 1.787 -12.508 3.994 1 33.88 1 ALA B O 1
ATOM 1365 N N . HIS B 1 2 ? 2.307 -14.508 5.051 1 41.94 2 HIS B N 1
ATOM 1366 C CA . HIS B 1 2 ? 1.689 -15.688 4.449 1 41.94 2 HIS B CA 1
ATOM 1367 C C . HIS B 1 2 ? 0.168 -15.609 4.531 1 41.94 2 HIS B C 1
ATOM 1369 O O . HIS B 1 2 ? -0.53 -16.141 3.664 1 41.94 2 HIS B O 1
ATOM 1375 N N . TYR B 1 3 ? -0.253 -14.836 5.594 1 43.66 3 TYR B N 1
ATOM 1376 C CA . TYR B 1 3 ? -1.571 -15.062 6.176 1 43.66 3 TYR B CA 1
ATOM 1377 C C . TYR B 1 3 ? -2.662 -14.43 5.316 1 43.66 3 TYR B C 1
ATOM 1379 O O . TYR B 1 3 ? -3.768 -14.969 5.215 1 43.66 3 TYR B O 1
ATOM 1387 N N . THR B 1 4 ? -2.248 -13.328 4.758 1 53.69 4 THR B N 1
ATOM 1388 C CA . THR B 1 4 ? -3.479 -12.742 4.242 1 53.69 4 THR B CA 1
ATOM 1389 C C . THR B 1 4 ? -4.047 -13.578 3.102 1 53.69 4 THR B C 1
ATOM 1391 O O . THR B 1 4 ? -5.242 -13.875 3.076 1 53.69 4 THR B O 1
ATOM 1394 N N . PHE B 1 5 ? -3.164 -13.859 2.215 1 56.44 5 PHE B N 1
ATOM 1395 C CA . PHE B 1 5 ? -3.674 -14.695 1.132 1 56.44 5 PHE B CA 1
ATOM 1396 C C . PHE B 1 5 ? -4.25 -15.992 1.676 1 56.44 5 PHE B C 1
ATOM 1398 O O . PHE B 1 5 ? -5.363 -16.391 1.32 1 56.44 5 PHE B O 1
ATOM 1405 N N . TRP B 1 6 ? -3.49 -16.484 2.59 1 60.03 6 TRP B N 1
ATOM 1406 C CA . TRP B 1 6 ? -3.822 -17.828 3.039 1 60.03 6 TRP B CA 1
ATOM 1407 C C . TRP B 1 6 ? -5.023 -17.812 3.979 1 60.03 6 TRP B C 1
ATOM 1409 O O . TRP B 1 6 ? -5.793 -18.781 4.035 1 60.03 6 TRP B O 1
ATOM 1419 N N . SER B 1 7 ? -5.117 -16.672 4.453 1 57.5 7 SER B N 1
ATOM 1420 C CA . SER B 1 7 ? -6.262 -16.594 5.355 1 57.5 7 SER B CA 1
ATOM 1421 C C . SER B 1 7 ? -7.574 -16.797 4.602 1 57.5 7 SER B C 1
ATOM 1423 O O . SER B 1 7 ? -8.453 -17.516 5.066 1 57.5 7 SER B O 1
ATOM 1425 N N . GLU B 1 8 ? -7.629 -16.172 3.584 1 57.56 8 GLU B N 1
ATOM 1426 C CA . GLU B 1 8 ? -8.859 -16.328 2.822 1 57.56 8 GLU B CA 1
ATOM 1427 C C . GLU B 1 8 ? -9.008 -17.766 2.328 1 57.56 8 GLU B C 1
ATOM 1429 O O . GLU B 1 8 ? -10.102 -18.344 2.396 1 57.56 8 GLU B O 1
ATOM 1434 N N . VAL B 1 9 ? -7.988 -18.25 1.861 1 61.66 9 VAL B N 1
ATOM 1435 C CA . VAL B 1 9 ? -8.008 -19.609 1.349 1 61.66 9 VAL B CA 1
ATOM 1436 C C . VAL B 1 9 ? -8.281 -20.594 2.49 1 61.66 9 VAL B C 1
ATOM 1438 O O . VAL B 1 9 ? -9.039 -21.547 2.332 1 61.66 9 VAL B O 1
ATOM 1441 N N . MET B 1 10 ? -7.688 -20.203 3.627 1 59.09 10 MET B N 1
ATOM 1442 C CA . MET B 1 10 ? -7.805 -21.094 4.785 1 59.09 10 MET B CA 1
ATOM 1443 C C . MET B 1 10 ? -9.188 -20.984 5.418 1 59.09 10 MET B C 1
ATOM 1445 O O . MET B 1 10 ? -9.734 -21.969 5.906 1 59.09 10 MET B O 1
ATOM 1449 N N . SER B 1 11 ? -9.594 -19.766 5.547 1 57.5 11 SER B N 1
ATOM 1450 C CA . SER B 1 11 ? -10.812 -19.578 6.324 1 57.5 11 SER B CA 1
ATOM 1451 C C . SER B 1 11 ? -11.977 -20.359 5.715 1 57.5 11 SER B C 1
ATOM 1453 O O . SER B 1 11 ? -12.844 -20.859 6.438 1 57.5 11 SER B O 1
ATOM 1455 N N . ASN B 1 12 ? -11.875 -20.562 4.43 1 57.66 12 ASN B N 1
ATOM 1456 C CA . ASN B 1 12 ? -13.102 -21.094 3.85 1 57.66 12 ASN B CA 1
ATOM 1457 C C . ASN B 1 12 ? -12.992 -22.594 3.602 1 57.66 12 ASN B C 1
ATOM 1459 O O . ASN B 1 12 ? -13.984 -23.234 3.264 1 57.66 12 ASN B O 1
ATOM 1463 N N . ASN B 1 13 ? -11.898 -23.188 3.84 1 62.47 13 ASN B N 1
ATOM 1464 C CA . ASN B 1 13 ? -11.852 -24.547 3.301 1 62.47 13 ASN B CA 1
ATOM 1465 C C . ASN B 1 13 ? -11.336 -25.547 4.336 1 62.47 13 ASN B C 1
ATOM 1467 O O . ASN B 1 13 ? -11.016 -26.688 4 1 62.47 13 ASN B O 1
ATOM 1471 N N . ASP B 1 14 ? -11.781 -25.438 5.676 1 70.19 14 ASP B N 1
ATOM 1472 C CA . ASP B 1 14 ? -11.336 -26.375 6.691 1 70.19 14 ASP B CA 1
ATOM 1473 C C . ASP B 1 14 ? -9.898 -26.828 6.434 1 70.19 14 ASP B C 1
ATOM 1475 O O . ASP B 1 14 ? -9.555 -27.984 6.664 1 70.19 14 ASP B O 1
ATOM 1479 N N . GLY B 1 15 ? -9.219 -26.203 5.801 1 76.19 15 GLY B N 1
ATOM 1480 C CA . GLY B 1 15 ? -7.797 -26.438 5.617 1 76.19 15 GLY B CA 1
ATOM 1481 C C . GLY B 1 15 ? -7.48 -27.219 4.359 1 76.19 15 GLY B C 1
ATOM 1482 O O . GLY B 1 15 ? -6.332 -27.625 4.145 1 76.19 15 GLY B O 1
ATOM 1483 N N . LYS B 1 16 ? -8.562 -27.703 3.705 1 82.62 16 LYS B N 1
ATOM 1484 C CA . LYS B 1 16 ? -8.352 -28.422 2.455 1 82.62 16 LYS B CA 1
ATOM 1485 C C . LYS B 1 16 ? -8.992 -27.688 1.281 1 82.62 16 LYS B C 1
ATOM 1487 O O . LYS B 1 16 ? -10.031 -27.047 1.439 1 82.62 16 LYS B O 1
ATOM 1492 N N . LEU B 1 17 ? -8.297 -27.891 0.159 1 86 17 LEU B N 1
ATOM 1493 C CA . LEU B 1 17 ? -8.82 -27.266 -1.056 1 86 17 LEU B CA 1
ATOM 1494 C C . LEU B 1 17 ? -9.102 -28.312 -2.125 1 86 17 LEU B C 1
ATOM 1496 O O . LEU B 1 17 ? -8.234 -29.141 -2.432 1 86 17 LEU B O 1
ATOM 1500 N N . SER B 1 18 ? -10.336 -28.312 -2.561 1 85.5 18 SER B N 1
ATOM 1501 C CA . SER B 1 18 ? -10.617 -29.094 -3.764 1 85.5 18 SER B CA 1
ATOM 1502 C C . SER B 1 18 ? -9.969 -28.469 -4.992 1 85.5 18 SER B C 1
ATOM 1504 O O . SER B 1 18 ? -9.531 -27.312 -4.945 1 85.5 18 SER B O 1
ATOM 1506 N N . PHE B 1 19 ? -9.953 -29.203 -6.027 1 88.44 19 PHE B N 1
ATOM 1507 C CA . PHE B 1 19 ? -9.398 -28.625 -7.246 1 88.44 19 PHE B CA 1
ATOM 1508 C C . PHE B 1 19 ? -10.273 -27.484 -7.75 1 88.44 19 PHE B C 1
ATOM 1510 O O . PHE B 1 19 ? -9.766 -26.484 -8.273 1 88.44 19 PHE B O 1
ATOM 1517 N N . GLU B 1 20 ? -11.586 -27.688 -7.645 1 86.56 20 GLU B N 1
ATOM 1518 C CA . GLU B 1 20 ? -12.484 -26.625 -8.078 1 86.56 20 GLU B CA 1
ATOM 1519 C C . GLU B 1 20 ? -12.203 -25.328 -7.336 1 86.56 20 GLU B C 1
ATOM 1521 O O . GLU B 1 20 ? -12.164 -24.25 -7.945 1 86.56 20 GLU B O 1
ATOM 1526 N N . GLU B 1 21 ? -12.039 -25.453 -6.098 1 85.06 21 GLU B N 1
ATOM 1527 C CA . GLU B 1 21 ? -11.703 -24.281 -5.305 1 85.06 21 GLU B CA 1
ATOM 1528 C C . GLU B 1 21 ? -10.336 -23.719 -5.688 1 85.06 21 GLU B C 1
ATOM 1530 O O . GLU B 1 21 ? -10.156 -22.5 -5.805 1 85.06 21 GLU B O 1
ATOM 1535 N N . PHE B 1 22 ? -9.414 -24.656 -5.852 1 88.56 22 PHE B N 1
ATOM 1536 C CA . PHE B 1 22 ? -8.07 -24.266 -6.27 1 88.56 22 PHE B CA 1
ATOM 1537 C C . PHE B 1 22 ? -8.117 -23.5 -7.578 1 88.56 22 PHE B C 1
ATOM 1539 O O . PHE B 1 22 ? -7.504 -22.438 -7.695 1 88.56 22 PHE B O 1
ATOM 1546 N N . ASN B 1 23 ? -8.844 -23.984 -8.492 1 89.12 23 ASN B N 1
ATOM 1547 C CA . ASN B 1 23 ? -8.969 -23.359 -9.805 1 89.12 23 ASN B CA 1
ATOM 1548 C C . ASN B 1 23 ? -9.609 -21.984 -9.703 1 89.12 23 ASN B C 1
ATOM 1550 O O . ASN B 1 23 ? -9.219 -21.062 -10.414 1 89.12 23 ASN B O 1
ATOM 1554 N N . THR B 1 24 ? -10.562 -21.844 -8.906 1 86.81 24 THR B N 1
ATOM 1555 C CA . THR B 1 24 ? -11.25 -20.578 -8.727 1 86.81 24 THR B CA 1
ATOM 1556 C C . THR B 1 24 ? -10.289 -19.516 -8.203 1 86.81 24 THR B C 1
ATOM 1558 O O . THR B 1 24 ? -10.336 -18.359 -8.625 1 86.81 24 THR B O 1
ATOM 1561 N N . TYR B 1 25 ? -9.375 -19.875 -7.316 1 82.5 25 TYR B N 1
ATOM 1562 C CA . TYR B 1 25 ? -8.492 -18.922 -6.66 1 82.5 25 TYR B CA 1
ATOM 1563 C C . TYR B 1 25 ? -7.273 -18.625 -7.52 1 82.5 25 TYR B C 1
ATOM 1565 O O . TYR B 1 25 ? -6.785 -17.484 -7.539 1 82.5 25 TYR B O 1
ATOM 1573 N N . PHE B 1 26 ? -6.883 -19.641 -8.281 1 89.38 26 PHE B N 1
ATOM 1574 C CA . PHE B 1 26 ? -5.539 -19.5 -8.828 1 89.38 26 PHE B CA 1
ATOM 1575 C C . PHE B 1 26 ? -5.582 -19.359 -10.344 1 89.38 26 PHE B C 1
ATOM 1577 O O . PHE B 1 26 ? -4.602 -18.938 -10.961 1 89.38 26 PHE B O 1
ATOM 1584 N N . ALA B 1 27 ? -6.711 -19.734 -10.922 1 90.31 27 ALA B N 1
ATOM 1585 C CA . ALA B 1 27 ? -6.77 -19.578 -12.375 1 90.31 27 ALA B CA 1
ATOM 1586 C C . ALA B 1 27 ? -6.516 -18.125 -12.773 1 90.31 27 ALA B C 1
ATOM 1588 O O . ALA B 1 27 ? -7.145 -17.203 -12.242 1 90.31 27 ALA B O 1
ATOM 1589 N N . ASP B 1 28 ? -5.566 -17.891 -13.672 1 89 28 ASP B N 1
ATOM 1590 C CA . ASP B 1 28 ? -5.219 -16.531 -14.055 1 89 28 ASP B CA 1
ATOM 1591 C C . ASP B 1 28 ? -5.445 -16.312 -15.547 1 89 28 ASP B C 1
ATOM 1593 O O . ASP B 1 28 ? -5.039 -15.281 -16.094 1 89 28 ASP B O 1
ATOM 1597 N N . GLY B 1 29 ? -5.973 -17.25 -16.25 1 87.62 29 GLY B N 1
ATOM 1598 C CA . GLY B 1 29 ? -6.285 -17.141 -17.656 1 87.62 29 GLY B CA 1
ATOM 1599 C C . GLY B 1 29 ? -5.102 -17.453 -18.562 1 87.62 29 GLY B C 1
ATOM 1600 O O . GLY B 1 29 ? -5.23 -17.453 -19.781 1 87.62 29 GLY B O 1
ATOM 1601 N N . ILE B 1 30 ? -3.992 -17.672 -17.969 1 88.75 30 ILE B N 1
ATOM 1602 C CA . ILE B 1 30 ? -2.787 -17.969 -18.734 1 88.75 30 ILE B CA 1
ATOM 1603 C C . ILE B 1 30 ? -2.477 -19.453 -18.672 1 88.75 30 ILE B C 1
ATOM 1605 O O . ILE B 1 30 ? -2.324 -20.109 -19.719 1 88.75 30 ILE B O 1
ATOM 1609 N N . LEU B 1 31 ? -2.48 -20.062 -17.484 1 89.94 31 LEU B N 1
ATOM 1610 C CA . LEU B 1 31 ? -2.301 -21.516 -17.375 1 89.94 31 LEU B CA 1
ATOM 1611 C C . LEU B 1 31 ? -3.555 -22.25 -17.828 1 89.94 31 LEU B C 1
ATOM 1613 O O . LEU B 1 31 ? -4.672 -21.828 -17.531 1 89.94 31 LEU B O 1
ATOM 1617 N N . THR B 1 32 ? -3.264 -23.281 -18.578 1 88.56 32 THR B N 1
ATOM 1618 C CA . THR B 1 32 ? -4.402 -24.125 -18.891 1 88.56 32 THR B CA 1
ATOM 1619 C C . THR B 1 32 ? -4.906 -24.859 -17.656 1 88.56 32 THR B C 1
ATOM 1621 O O . THR B 1 32 ? -4.199 -24.922 -16.641 1 88.56 32 THR B O 1
ATOM 1624 N N . THR B 1 33 ? -6.145 -25.328 -17.75 1 90.56 33 THR B N 1
ATOM 1625 C CA . THR B 1 33 ? -6.703 -26.094 -16.641 1 90.56 33 THR B CA 1
ATOM 1626 C C . THR B 1 33 ? -5.852 -27.328 -16.359 1 90.56 33 THR B C 1
ATOM 1628 O O . THR B 1 33 ? -5.68 -27.703 -15.195 1 90.56 33 THR B O 1
ATOM 1631 N N . GLU B 1 34 ? -5.27 -27.969 -17.375 1 89.12 34 GLU B N 1
ATOM 1632 C CA . GLU B 1 34 ? -4.414 -29.141 -17.219 1 89.12 34 GLU B CA 1
ATOM 1633 C C . GLU B 1 34 ? -3.135 -28.797 -16.453 1 89.12 34 GLU B C 1
ATOM 1635 O O . GLU B 1 34 ? -2.697 -29.547 -15.594 1 89.12 34 GLU B O 1
ATOM 1640 N N . GLU B 1 35 ? -2.631 -27.688 -16.812 1 88.31 35 GLU B N 1
ATOM 1641 C CA . GLU B 1 35 ? -1.418 -27.234 -16.141 1 88.31 35 GLU B CA 1
ATOM 1642 C C . GLU B 1 35 ? -1.694 -26.906 -14.672 1 88.31 35 GLU B C 1
ATOM 1644 O O . GLU B 1 35 ? -0.878 -27.219 -13.805 1 88.31 35 GLU B O 1
ATOM 1649 N N . LEU B 1 36 ? -2.836 -26.344 -14.398 1 91.38 36 LEU B N 1
ATOM 1650 C CA . LEU B 1 36 ? -3.227 -26.047 -13.023 1 91.38 36 LEU B CA 1
ATOM 1651 C C . LEU B 1 36 ? -3.455 -27.344 -12.242 1 91.38 36 LEU B C 1
ATOM 1653 O O . LEU B 1 36 ? -3.121 -27.422 -11.055 1 91.38 36 LEU B O 1
ATOM 1657 N N . GLN B 1 37 ? -4.027 -28.25 -12.906 1 89.25 37 GLN B N 1
ATOM 1658 C CA . GLN B 1 37 ? -4.254 -29.547 -12.273 1 89.25 37 GLN B CA 1
ATOM 1659 C C . GLN B 1 37 ? -2.932 -30.219 -11.938 1 89.25 37 GLN B C 1
ATOM 1661 O O . GLN B 1 37 ? -2.791 -30.828 -10.867 1 89.25 37 GLN B O 1
ATOM 1666 N N . GLU B 1 38 ? -1.968 -30.125 -12.844 1 87.12 38 GLU B N 1
ATOM 1667 C CA . GLU B 1 38 ? -0.645 -30.688 -12.578 1 87.12 38 GLU B CA 1
ATOM 1668 C C . GLU B 1 38 ? -0.005 -30.016 -11.359 1 87.12 38 GLU B C 1
ATOM 1670 O O . GLU B 1 38 ? 0.616 -30.703 -10.539 1 87.12 38 GLU B O 1
ATOM 1675 N N . LEU B 1 39 ? -0.149 -28.75 -11.312 1 88.75 39 LEU B N 1
ATOM 1676 C CA . LEU B 1 39 ? 0.371 -28.031 -10.156 1 88.75 39 LEU B CA 1
ATOM 1677 C C . LEU B 1 39 ? -0.317 -28.484 -8.875 1 88.75 39 LEU B C 1
ATOM 1679 O O . LEU B 1 39 ? 0.348 -28.766 -7.875 1 88.75 39 LEU B O 1
ATOM 1683 N N . PHE B 1 40 ? -1.608 -28.594 -8.938 1 89.38 40 PHE B N 1
ATOM 1684 C CA . PHE B 1 40 ? -2.412 -29.078 -7.816 1 89.38 40 PHE B CA 1
ATOM 1685 C C . PHE B 1 40 ? -1.909 -30.422 -7.316 1 89.38 40 PHE B C 1
ATOM 1687 O O . PHE B 1 40 ? -1.708 -30.609 -6.113 1 89.38 40 PHE B O 1
ATOM 1694 N N . TYR B 1 41 ? -1.628 -31.25 -8.227 1 87.69 41 TYR B N 1
ATOM 1695 C CA . TYR B 1 41 ? -1.208 -32.594 -7.863 1 87.69 41 TYR B CA 1
ATOM 1696 C C . TYR B 1 41 ? 0.24 -32.625 -7.391 1 87.69 41 TYR B C 1
ATOM 1698 O O . TYR B 1 41 ? 0.608 -33.406 -6.52 1 87.69 41 TYR B O 1
ATOM 1706 N N . SER B 1 42 ? 1.05 -31.75 -7.98 1 85.44 42 SER B N 1
ATOM 1707 C CA . SER B 1 42 ? 2.453 -31.703 -7.586 1 85.44 42 SER B CA 1
ATOM 1708 C C . SER B 1 42 ? 2.609 -31.203 -6.152 1 85.44 42 SER B C 1
ATOM 1710 O O . SER B 1 42 ? 3.553 -31.594 -5.457 1 85.44 42 SER B O 1
ATOM 1712 N N . ILE B 1 43 ? 1.696 -30.375 -5.762 1 85.94 43 ILE B N 1
ATOM 1713 C CA . ILE B 1 43 ? 1.734 -29.859 -4.398 1 85.94 43 ILE B CA 1
ATOM 1714 C C . ILE B 1 43 ? 1.125 -30.875 -3.438 1 85.94 43 ILE B C 1
ATOM 1716 O O . ILE B 1 43 ? 1.63 -31.078 -2.33 1 85.94 43 ILE B O 1
ATOM 1720 N N . ASP B 1 44 ? -0.049 -31.469 -3.746 1 73.44 44 ASP B N 1
ATOM 1721 C CA . ASP B 1 44 ? -0.834 -32.406 -2.926 1 73.44 44 ASP B CA 1
ATOM 1722 C C . ASP B 1 44 ? -0.053 -33.688 -2.635 1 73.44 44 ASP B C 1
ATOM 1724 O O . ASP B 1 44 ? -0.3 -34.344 -1.628 1 73.44 44 ASP B O 1
ATOM 1728 N N . GLY B 1 45 ? 1.344 -33.688 -3.018 1 65.56 45 GLY B N 1
ATOM 1729 C CA . GLY B 1 45 ? 2.148 -34.906 -2.898 1 65.56 45 GLY B CA 1
ATOM 1730 C C . GLY B 1 45 ? 1.317 -36.156 -2.787 1 65.56 45 GLY B C 1
ATOM 1731 O O . GLY B 1 45 ? 1.854 -37.281 -2.838 1 65.56 45 GLY B O 1
ATOM 1732 N N . GLN B 1 46 ? 0.043 -36 -2.191 1 62.44 46 GLN B N 1
ATOM 1733 C CA . GLN B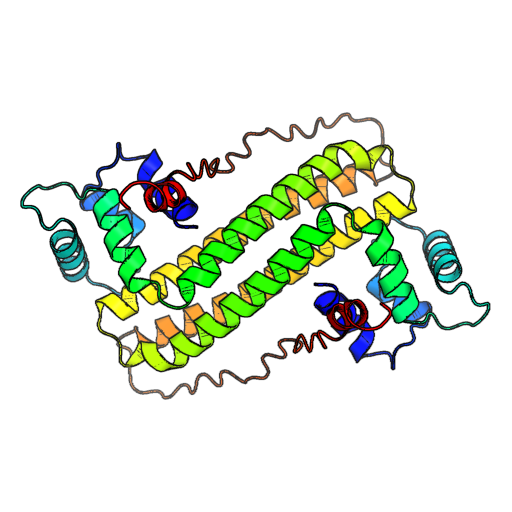 1 46 ? -0.704 -37.188 -1.88 1 62.44 46 GLN B CA 1
ATOM 1734 C C . GLN B 1 46 ? -1.92 -37.344 -2.791 1 62.44 46 GLN B C 1
ATOM 1736 O O . GLN B 1 46 ? -2.412 -36.375 -3.34 1 62.44 46 GLN B O 1
ATOM 1741 N N . GLN B 1 47 ? -2.033 -38.531 -3.293 1 57.69 47 GLN B N 1
ATOM 1742 C CA . GLN B 1 47 ? -3.047 -39.031 -4.211 1 57.69 47 GLN B CA 1
ATOM 1743 C C . GLN B 1 47 ? -4.438 -38.562 -3.816 1 57.69 47 GLN B C 1
ATOM 1745 O O . GLN B 1 47 ? -5.43 -38.938 -4.453 1 57.69 47 GLN B O 1
ATOM 1750 N N . ASN B 1 48 ? -4.508 -37.875 -2.66 1 59.91 48 ASN B N 1
ATOM 1751 C CA . ASN B 1 48 ? -5.926 -37.656 -2.41 1 59.91 48 ASN B CA 1
ATOM 1752 C C . ASN B 1 48 ? -6.426 -36.375 -3.105 1 59.91 48 ASN B C 1
ATOM 1754 O O . ASN B 1 48 ? -5.625 -35.562 -3.543 1 59.91 48 ASN B O 1
ATOM 1758 N N . ASN B 1 49 ? -7.699 -36.312 -3.348 1 66.88 49 ASN B N 1
ATOM 1759 C CA . ASN B 1 49 ? -8.477 -35.344 -4.125 1 66.88 49 ASN B CA 1
ATOM 1760 C C . ASN B 1 49 ? -8.469 -33.969 -3.471 1 66.88 49 ASN B C 1
ATOM 1762 O O . ASN B 1 49 ? -9 -33 -4.035 1 66.88 49 ASN B O 1
ATOM 1766 N N . ASN B 1 50 ? -7.926 -33.844 -2.211 1 79.75 50 ASN B N 1
ATOM 1767 C CA . ASN B 1 50 ? -7.938 -32.531 -1.592 1 79.75 50 ASN B CA 1
ATOM 1768 C C . ASN B 1 50 ? -6.527 -32.062 -1.246 1 79.75 50 ASN B C 1
ATOM 1770 O O . ASN B 1 50 ? -5.688 -32.844 -0.827 1 79.75 50 ASN B O 1
ATOM 1774 N N . LEU B 1 51 ? -6.199 -30.828 -1.584 1 85.5 51 LEU B N 1
ATOM 1775 C CA . LEU B 1 51 ? -4.914 -30.203 -1.309 1 85.5 51 LEU B CA 1
ATOM 1776 C C . LEU B 1 51 ? -4.895 -29.594 0.086 1 85.5 51 LEU B C 1
ATOM 1778 O O . LEU B 1 51 ? -5.781 -28.797 0.434 1 85.5 51 LEU B O 1
ATOM 1782 N N . ASP B 1 52 ? -3.996 -30.078 0.873 1 83.38 52 ASP B N 1
ATOM 1783 C CA . ASP B 1 52 ? -3.799 -29.516 2.203 1 83.38 52 ASP B CA 1
ATOM 1784 C C . ASP B 1 52 ? -3.242 -28.094 2.121 1 83.38 52 ASP B C 1
ATOM 1786 O O . ASP B 1 52 ? -2.232 -27.859 1.454 1 83.38 52 ASP B O 1
ATOM 1790 N N . THR B 1 53 ? -3.852 -27.172 2.809 1 81.62 53 THR B N 1
ATOM 1791 C CA . THR B 1 53 ? -3.475 -25.766 2.729 1 81.62 53 THR B CA 1
ATOM 1792 C C . THR B 1 53 ? -2.08 -25.547 3.309 1 81.62 53 THR B C 1
ATOM 1794 O O . THR B 1 53 ? -1.372 -24.609 2.9 1 81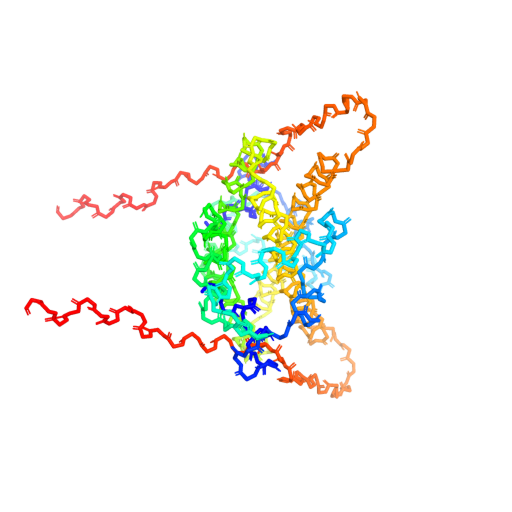.62 53 THR B O 1
ATOM 1797 N N . ASP B 1 54 ? -1.63 -26.406 4.215 1 81.62 54 ASP B N 1
ATOM 1798 C CA . ASP B 1 54 ? -0.263 -26.312 4.715 1 81.62 54 ASP B CA 1
ATOM 1799 C C . ASP B 1 54 ? 0.75 -26.609 3.615 1 81.62 54 ASP B C 1
ATOM 1801 O O . ASP B 1 54 ? 1.807 -25.984 3.543 1 81.62 54 ASP B O 1
ATOM 1805 N N . LYS B 1 55 ? 0.401 -27.578 2.855 1 85.75 55 LYS B N 1
ATOM 1806 C CA . LYS B 1 55 ? 1.278 -27.938 1.743 1 85.75 55 LYS B CA 1
ATOM 1807 C C . LYS B 1 55 ? 1.327 -26.812 0.704 1 85.75 55 LYS B C 1
ATOM 1809 O O . LYS B 1 55 ? 2.385 -26.531 0.137 1 85.75 55 LYS B O 1
ATOM 1814 N N . LEU B 1 56 ? 0.117 -26.297 0.485 1 85.94 56 LEU B N 1
ATOM 1815 C CA . LEU B 1 56 ? 0.056 -25.156 -0.421 1 85.94 56 LEU B CA 1
ATOM 1816 C C . LEU B 1 56 ? 0.928 -24.016 0.086 1 85.94 56 LEU B C 1
ATOM 1818 O O . LEU B 1 56 ? 1.702 -23.438 -0.678 1 85.94 56 LEU B O 1
ATOM 1822 N N . SER B 1 57 ? 0.812 -23.703 1.387 1 83.12 57 SER B N 1
ATOM 1823 C CA . SER B 1 57 ? 1.616 -22.656 1.996 1 83.12 57 SER B CA 1
ATOM 1824 C C . SER B 1 57 ? 3.105 -22.953 1.877 1 83.12 57 SER B C 1
ATOM 1826 O O . SER B 1 57 ? 3.902 -22.078 1.556 1 83.12 57 SER B O 1
ATOM 1828 N N . ASP B 1 58 ? 3.504 -24.188 2.07 1 84.31 58 ASP B N 1
ATOM 1829 C CA . ASP B 1 58 ? 4.898 -24.609 1.955 1 84.31 58 ASP B CA 1
ATOM 1830 C C . ASP B 1 58 ? 5.414 -24.406 0.533 1 84.31 58 ASP B C 1
ATOM 1832 O O . ASP B 1 58 ? 6.547 -23.969 0.337 1 84.31 58 ASP B O 1
ATOM 1836 N N . TYR B 1 59 ? 4.629 -24.828 -0.392 1 86 59 TYR B N 1
ATOM 1837 C CA . TYR B 1 59 ? 5.023 -24.672 -1.787 1 86 59 TYR B CA 1
ATOM 1838 C C . TYR B 1 59 ? 5.32 -23.219 -2.113 1 86 59 TYR B C 1
ATOM 1840 O O . TYR B 1 59 ? 6.387 -22.906 -2.646 1 86 59 TYR B O 1
ATOM 1848 N N . PHE B 1 60 ? 4.391 -22.281 -1.776 1 86.62 60 PHE B N 1
ATOM 1849 C CA . PHE B 1 60 ? 4.566 -20.875 -2.088 1 86.62 60 PHE B CA 1
ATOM 1850 C C . PHE B 1 60 ? 5.746 -20.297 -1.32 1 86.62 60 PHE B C 1
ATOM 1852 O O . PHE B 1 60 ? 6.504 -19.484 -1.857 1 86.62 60 PHE B O 1
ATOM 1859 N N . SER B 1 61 ? 5.934 -20.766 -0.073 1 85.44 61 SER B N 1
ATOM 1860 C CA . SER B 1 61 ? 7.031 -20.234 0.729 1 85.44 61 SER B CA 1
ATOM 1861 C C . SER B 1 61 ? 8.383 -20.531 0.077 1 85.44 61 SER B C 1
ATOM 1863 O O . SER B 1 61 ? 9.32 -19.75 0.212 1 85.44 61 SER B O 1
ATOM 1865 N N . GLN B 1 62 ? 8.445 -21.594 -0.667 1 88.38 62 GLN B N 1
ATOM 1866 C CA . GLN B 1 62 ? 9.695 -21.984 -1.315 1 88.38 62 GLN B CA 1
ATOM 1867 C C . GLN B 1 62 ? 9.875 -21.266 -2.648 1 88.38 62 GLN B C 1
ATOM 1869 O O . GLN B 1 62 ? 10.977 -21.25 -3.207 1 88.38 62 GLN B O 1
ATOM 1874 N N . HIS B 1 63 ? 8.836 -20.578 -3.098 1 88.12 63 HIS B N 1
ATOM 1875 C CA . HIS B 1 63 ? 8.898 -20.031 -4.453 1 88.12 63 HIS B CA 1
ATOM 1876 C C . HIS B 1 63 ? 8.633 -18.531 -4.457 1 88.12 63 HIS B C 1
ATOM 1878 O O . HIS B 1 63 ? 8.484 -17.922 -5.523 1 88.12 63 HIS B O 1
ATOM 1884 N N . LEU B 1 64 ? 8.578 -17.891 -3.342 1 90.38 64 LEU B N 1
ATOM 1885 C CA . LEU B 1 64 ? 8.203 -16.484 -3.266 1 90.38 64 LEU B CA 1
ATOM 1886 C C . LEU B 1 64 ? 9.359 -15.594 -3.682 1 90.38 64 LEU B C 1
ATOM 1888 O O . LEU B 1 64 ? 9.148 -14.484 -4.184 1 90.38 64 LEU B O 1
ATOM 1892 N N . GLY B 1 65 ? 10.609 -16.016 -3.42 1 90.81 65 GLY B N 1
ATOM 1893 C CA . GLY B 1 65 ? 11.75 -15.164 -3.703 1 90.81 65 GLY B CA 1
ATOM 1894 C C . GLY B 1 65 ? 11.664 -13.812 -3.018 1 90.81 65 GLY B C 1
ATOM 1895 O O . GLY B 1 65 ? 11.445 -13.742 -1.807 1 90.81 65 GLY B O 1
ATOM 1896 N N . GLU B 1 66 ? 11.852 -12.711 -3.846 1 92.75 66 GLU B N 1
ATOM 1897 C CA . GLU B 1 66 ? 11.836 -11.352 -3.316 1 92.75 66 GLU B CA 1
ATOM 1898 C C . GLU B 1 66 ? 10.438 -10.961 -2.834 1 92.75 66 GLU B C 1
ATOM 1900 O O . GLU B 1 66 ? 10.281 -10.016 -2.053 1 92.75 66 GLU B O 1
ATOM 1905 N N . TYR B 1 67 ? 9.445 -11.656 -3.266 1 93.81 67 TYR B N 1
ATOM 1906 C CA . TYR B 1 67 ? 8.078 -11.289 -2.906 1 93.81 67 TYR B CA 1
ATOM 1907 C C . TYR B 1 67 ? 7.789 -11.625 -1.448 1 93.81 67 TYR B C 1
ATOM 1909 O O . TYR B 1 67 ? 6.812 -11.133 -0.872 1 93.81 67 TYR B O 1
ATOM 1917 N N . LEU B 1 68 ? 8.664 -12.461 -0.891 1 92.31 68 LEU B N 1
ATOM 1918 C CA . LEU B 1 68 ? 8.562 -12.695 0.545 1 92.31 68 LEU B CA 1
ATOM 1919 C C . LEU B 1 68 ? 8.641 -11.383 1.315 1 92.31 68 LEU B C 1
ATOM 1921 O O . LEU B 1 68 ? 7.867 -11.156 2.25 1 92.31 68 LEU B O 1
ATOM 1925 N N . ASN B 1 69 ? 9.578 -10.523 0.898 1 94.38 69 ASN B N 1
ATOM 1926 C CA . ASN B 1 69 ? 9.734 -9.219 1.54 1 94.38 69 ASN B CA 1
ATOM 1927 C C . ASN B 1 69 ? 8.531 -8.32 1.297 1 94.38 69 ASN B C 1
ATOM 1929 O O . ASN B 1 69 ? 8.164 -7.516 2.154 1 94.38 69 ASN B O 1
ATOM 1933 N N . VAL B 1 70 ? 7.922 -8.422 0.121 1 94.5 70 VAL B N 1
ATOM 1934 C CA . VAL B 1 70 ? 6.73 -7.641 -0.201 1 94.5 70 VAL B CA 1
ATOM 1935 C C . VAL B 1 70 ? 5.59 -8.023 0.736 1 94.5 70 VAL B C 1
ATOM 1937 O O . VAL B 1 70 ? 4.965 -7.16 1.354 1 94.5 70 VAL B O 1
ATOM 1940 N N . LEU B 1 71 ? 5.406 -9.328 0.901 1 91.19 71 LEU B N 1
ATOM 1941 C CA . LEU B 1 71 ? 4.324 -9.812 1.753 1 91.19 71 LEU B CA 1
ATOM 1942 C C . LEU B 1 71 ? 4.559 -9.406 3.207 1 91.19 71 LEU B C 1
ATOM 1944 O O . LEU B 1 71 ? 3.623 -9 3.9 1 91.19 71 LEU B O 1
ATOM 1948 N N . SER B 1 72 ? 5.773 -9.484 3.609 1 92.69 72 SER B N 1
ATOM 1949 C CA . SER B 1 72 ? 6.117 -9.086 4.969 1 92.69 72 SER B CA 1
ATOM 1950 C C . SER B 1 72 ? 5.863 -7.594 5.188 1 92.69 72 SER B C 1
ATOM 1952 O O . SER B 1 72 ? 5.305 -7.199 6.215 1 92.69 72 SER B O 1
ATOM 1954 N N . ALA B 1 73 ? 6.266 -6.797 4.273 1 94 73 ALA B N 1
ATOM 1955 C CA . ALA B 1 73 ? 6.066 -5.355 4.379 1 94 73 ALA B CA 1
ATOM 1956 C C . ALA B 1 73 ? 4.582 -5 4.324 1 94 73 ALA B C 1
ATOM 1958 O O . ALA B 1 73 ? 4.137 -4.066 4.996 1 94 73 ALA B O 1
ATOM 1959 N N . LEU B 1 74 ? 3.812 -5.723 3.527 1 93.5 74 LEU B N 1
ATOM 1960 C CA . LEU B 1 74 ? 2.371 -5.504 3.453 1 93.5 74 LEU B CA 1
ATOM 1961 C C . LEU B 1 74 ? 1.709 -5.797 4.793 1 93.5 74 LEU B C 1
ATOM 1963 O O . LEU B 1 74 ? 0.822 -5.059 5.227 1 93.5 74 LEU B O 1
ATOM 1967 N N . GLU B 1 75 ? 2.176 -6.805 5.34 1 90.5 75 GLU B N 1
ATOM 1968 C CA . GLU B 1 75 ? 1.644 -7.141 6.656 1 90.5 75 GLU B CA 1
ATOM 1969 C C . GLU B 1 75 ? 1.94 -6.035 7.668 1 90.5 75 GLU B C 1
ATOM 1971 O O . GLU B 1 75 ? 1.054 -5.613 8.414 1 90.5 75 GLU B O 1
ATOM 1976 N N . SER B 1 76 ? 3.154 -5.617 7.672 1 94.12 76 SER B N 1
ATOM 1977 C CA . SER B 1 76 ? 3.547 -4.539 8.57 1 94.12 76 SER B CA 1
ATOM 1978 C C . SER B 1 76 ? 2.744 -3.271 8.305 1 94.12 76 SER B C 1
ATOM 1980 O O . SER B 1 76 ? 2.336 -2.578 9.234 1 94.12 76 SER B O 1
ATOM 1982 N N . LEU B 1 77 ? 2.562 -2.988 7.074 1 95.38 77 LEU B N 1
ATOM 1983 C CA . LEU B 1 77 ? 1.802 -1.8 6.703 1 95.38 77 LEU B CA 1
ATOM 1984 C C . LEU B 1 77 ? 0.349 -1.923 7.152 1 95.38 77 LEU B C 1
ATOM 1986 O O . LEU B 1 77 ? -0.229 -0.964 7.668 1 95.38 77 LEU B O 1
ATOM 1990 N N . ASN B 1 78 ? -0.18 -3.08 6.953 1 92.25 78 ASN B N 1
ATOM 1991 C CA . ASN B 1 78 ? -1.554 -3.312 7.387 1 92.25 78 ASN B CA 1
ATOM 1992 C C . ASN B 1 78 ? -1.719 -3.07 8.883 1 92.25 78 ASN B C 1
ATOM 1994 O O . ASN B 1 78 ? -2.643 -2.373 9.305 1 92.25 78 ASN B O 1
ATOM 1998 N N . ILE B 1 79 ? -0.829 -3.58 9.656 1 93.44 79 ILE B N 1
ATOM 1999 C CA . ILE B 1 79 ? -0.862 -3.426 11.102 1 93.44 79 ILE B CA 1
ATOM 2000 C C . ILE B 1 79 ? -0.722 -1.949 11.469 1 93.44 79 ILE B C 1
ATOM 2002 O O . ILE B 1 79 ? -1.474 -1.435 12.297 1 93.44 79 ILE B O 1
ATOM 2006 N N . ALA B 1 80 ? 0.233 -1.32 10.859 1 95.56 80 ALA B N 1
ATOM 2007 C CA . ALA B 1 80 ? 0.488 0.092 11.141 1 95.56 80 ALA B CA 1
ATOM 2008 C C . ALA B 1 80 ? -0.731 0.945 10.805 1 95.56 80 ALA B C 1
ATOM 2010 O O . ALA B 1 80 ? -1.1 1.84 11.57 1 95.56 80 ALA B O 1
ATOM 2011 N N . ILE B 1 81 ? -1.382 0.718 9.703 1 95.38 81 ILE B N 1
ATOM 2012 C CA . ILE B 1 81 ? -2.537 1.498 9.273 1 95.38 81 ILE B CA 1
ATOM 2013 C C . ILE B 1 81 ? -3.697 1.278 10.242 1 95.38 81 ILE B C 1
ATOM 2015 O O . ILE B 1 81 ? -4.367 2.232 10.648 1 95.38 81 ILE B O 1
ATOM 2019 N N . LEU B 1 82 ? -3.904 0.016 10.602 1 93 82 LEU B N 1
ATOM 2020 C CA . LEU B 1 82 ? -4.988 -0.281 11.531 1 93 82 LEU B CA 1
ATOM 2021 C C . LEU B 1 82 ? -4.789 0.452 12.852 1 93 82 LEU B C 1
ATOM 2023 O O . LEU B 1 82 ? -5.727 1.048 13.383 1 93 82 LEU B O 1
ATOM 2027 N N . LYS B 1 83 ? -3.611 0.44 13.398 1 95.25 83 LYS B N 1
ATOM 2028 C CA . LYS B 1 83 ? -3.314 1.129 14.648 1 95.25 83 LYS B CA 1
ATOM 2029 C C . LYS B 1 83 ? -3.492 2.637 14.508 1 95.25 83 LYS B C 1
ATOM 2031 O O . LYS B 1 83 ? -4.027 3.293 15.398 1 95.25 83 LYS B O 1
ATOM 2036 N N . ALA B 1 84 ? -2.996 3.182 13.414 1 96.25 84 ALA B N 1
ATOM 2037 C CA . ALA B 1 84 ? -3.133 4.613 13.156 1 96.25 84 ALA B CA 1
ATOM 2038 C C . ALA B 1 84 ? -4.602 5.012 13.055 1 96.25 84 ALA B C 1
ATOM 2040 O O . ALA B 1 84 ? -5.008 6.051 13.578 1 96.25 84 ALA B O 1
ATOM 2041 N N . MET B 1 85 ? -5.355 4.234 12.422 1 95 85 MET B N 1
ATOM 2042 C CA . MET B 1 85 ? -6.777 4.516 12.258 1 95 85 MET B CA 1
ATOM 2043 C C . MET B 1 85 ? -7.504 4.445 13.594 1 95 85 MET B C 1
ATOM 2045 O O . MET B 1 85 ? -8.391 5.262 13.875 1 95 85 MET B O 1
ATOM 2049 N N . ASP B 1 86 ? -7.145 3.434 14.406 1 93.31 86 ASP B N 1
ATOM 2050 C CA . ASP B 1 86 ? -7.727 3.336 15.742 1 93.31 86 ASP B CA 1
ATOM 2051 C C . ASP B 1 86 ? -7.43 4.59 16.562 1 93.31 86 ASP B C 1
ATOM 2053 O O . ASP B 1 86 ? -8.328 5.137 17.203 1 93.31 86 ASP B O 1
ATOM 2057 N N . LYS B 1 87 ? -6.223 5.027 16.531 1 95.75 87 LYS B N 1
ATOM 2058 C CA . LYS B 1 87 ? -5.844 6.238 17.25 1 95.75 87 LYS B CA 1
ATOM 2059 C C . LYS B 1 87 ? -6.574 7.457 16.703 1 95.75 87 LYS B C 1
ATOM 2061 O O . LYS B 1 87 ? -7.008 8.32 17.469 1 95.75 87 LYS B O 1
ATOM 2066 N N . THR B 1 88 ? -6.699 7.555 15.391 1 94.88 88 THR B N 1
ATOM 2067 C CA . THR B 1 88 ? -7.426 8.648 14.758 1 94.88 88 THR B CA 1
ATOM 2068 C C . THR B 1 88 ? -8.875 8.68 15.234 1 94.88 88 THR B C 1
ATOM 2070 O O . THR B 1 88 ? -9.398 9.742 15.578 1 94.88 88 THR B O 1
ATOM 2073 N N . LYS B 1 89 ? -9.438 7.535 15.203 1 92.75 89 LYS B N 1
ATOM 2074 C CA . LYS B 1 89 ? -10.828 7.438 15.656 1 92.75 89 LYS B CA 1
ATOM 2075 C C . LYS B 1 89 ? -10.969 7.934 17.094 1 92.75 89 LYS B C 1
ATOM 2077 O O . LYS B 1 89 ? -11.938 8.625 17.422 1 92.75 89 LYS B O 1
ATOM 2082 N N . GLU B 1 90 ? -10.008 7.73 17.875 1 93.69 90 GLU B N 1
ATOM 2083 C CA . GLU B 1 90 ? -10.055 8.062 19.297 1 93.69 90 GLU B CA 1
ATOM 2084 C C . GLU B 1 90 ? -9.742 9.531 19.531 1 93.69 90 GLU B C 1
ATOM 2086 O O . GLU B 1 90 ? -10.32 10.164 20.422 1 93.69 90 GLU B O 1
ATOM 2091 N N . GLU B 1 91 ? -8.93 10.094 18.734 1 94.38 91 GLU B N 1
ATOM 2092 C CA . GLU B 1 91 ? -8.312 11.352 19.141 1 94.38 91 GLU B CA 1
ATOM 2093 C C . GLU B 1 91 ? -8.695 12.492 18.203 1 94.38 91 GLU B C 1
ATOM 2095 O O . GLU B 1 91 ? -8.508 13.664 18.547 1 94.38 91 GLU B O 1
ATOM 2100 N N . TYR B 1 92 ? -9.289 12.227 17.094 1 93.5 92 TYR B N 1
ATOM 2101 C CA . TYR B 1 92 ? -9.438 13.242 16.047 1 93.5 92 TYR B CA 1
ATOM 2102 C C . TYR B 1 92 ? -10.328 14.383 16.516 1 93.5 92 TYR B C 1
ATOM 2104 O O . TYR B 1 92 ? -9.953 15.555 16.422 1 93.5 92 TYR B O 1
ATOM 2112 N N . GLN B 1 93 ? -11.477 14.016 17.047 1 90.62 93 GLN B N 1
ATOM 2113 C CA . GLN B 1 93 ? -12.453 15.039 17.406 1 90.62 93 GLN B CA 1
ATOM 2114 C C . GLN B 1 93 ? -11.922 15.945 18.516 1 90.62 93 GLN B C 1
ATOM 2116 O O . GLN B 1 93 ? -12.188 17.141 18.516 1 90.62 93 GLN B O 1
ATOM 2121 N N . GLY B 1 94 ? -11.148 15.391 19.422 1 93 94 GLY B N 1
ATOM 2122 C CA . GLY B 1 94 ? -10.648 16.156 20.547 1 93 94 GLY B CA 1
ATOM 2123 C C . GLY B 1 94 ? -9.312 16.828 20.266 1 93 94 GLY B C 1
ATOM 2124 O O . GLY B 1 94 ? -8.812 17.594 21.094 1 93 94 GLY B O 1
ATOM 2125 N N . ALA B 1 95 ? -8.75 16.641 19.125 1 92.25 95 ALA B N 1
ATOM 2126 C CA . ALA B 1 95 ? -7.441 17.203 18.781 1 92.25 95 ALA B CA 1
ATOM 2127 C C . ALA B 1 95 ? -7.559 18.688 18.438 1 92.25 95 ALA B C 1
ATOM 2129 O O . ALA B 1 95 ? -8.656 19.172 18.172 1 92.25 95 ALA B O 1
ATOM 2130 N N . SER B 1 96 ? -6.391 19.391 18.641 1 88.56 96 SER B N 1
ATOM 2131 C CA . SER B 1 96 ? -6.34 20.766 18.188 1 88.56 96 SER B CA 1
ATOM 2132 C C . SER B 1 96 ? -6.609 20.875 16.688 1 88.56 96 SER B C 1
ATOM 2134 O O . SER B 1 96 ? -6.527 19.875 15.969 1 88.56 96 SER B O 1
ATOM 2136 N N . VAL B 1 97 ? -6.887 22.047 16.219 1 87.25 97 VAL B N 1
ATOM 2137 C CA . VAL B 1 97 ? -7.117 22.281 14.797 1 87.25 97 VAL B CA 1
ATOM 2138 C C . VAL B 1 97 ? -5.91 21.812 13.984 1 87.25 97 VAL B C 1
ATOM 2140 O O . VAL B 1 97 ? -6.066 21.172 12.953 1 87.25 97 VAL B O 1
ATOM 2143 N N . LEU B 1 98 ? -4.742 22.047 14.438 1 84.69 98 LEU B N 1
ATOM 2144 C CA . LEU B 1 98 ? -3.518 21.641 13.758 1 84.69 98 LEU B CA 1
ATOM 2145 C C . LEU B 1 98 ? -3.346 20.125 13.781 1 84.69 98 LEU B C 1
ATOM 2147 O O . LEU B 1 98 ? -2.924 19.531 12.789 1 84.69 98 LEU B O 1
ATOM 2151 N N . GLY B 1 99 ? -3.627 19.547 15 1 89.12 99 GLY B N 1
ATOM 2152 C CA . GLY B 1 99 ? -3.588 18.094 15.086 1 89.12 99 GLY B CA 1
ATOM 2153 C C . GLY B 1 99 ? -4.516 17.406 14.102 1 89.12 99 GLY B C 1
ATOM 2154 O O . GLY B 1 99 ? -4.145 16.406 13.484 1 89.12 99 GLY B O 1
ATOM 2155 N N . GLN B 1 100 ? -5.711 17.969 13.992 1 91.94 100 GLN B N 1
ATOM 2156 C CA . GLN B 1 100 ? -6.668 17.453 13.023 1 91.94 100 GLN B CA 1
ATOM 2157 C C . GLN B 1 100 ? -6.137 17.594 11.594 1 91.94 100 GLN B C 1
ATOM 2159 O O . GLN B 1 100 ? -6.285 16.688 10.781 1 91.94 100 GLN B O 1
ATOM 2164 N N . PHE B 1 101 ? -5.555 18.734 11.336 1 91.88 101 PHE B N 1
ATOM 2165 C CA . PHE B 1 101 ? -4.98 18.984 10.016 1 91.88 101 PHE B CA 1
ATOM 2166 C C . PHE B 1 101 ? -3.904 17.953 9.688 1 91.88 101 PHE B C 1
ATOM 2168 O O . PHE B 1 101 ? -3.902 17.375 8.602 1 91.88 101 PHE B O 1
ATOM 2175 N N . VAL B 1 102 ? -2.998 17.75 10.57 1 90.69 102 VAL B N 1
ATOM 2176 C CA . VAL B 1 102 ? -1.902 16.812 10.344 1 90.69 102 VAL B CA 1
ATOM 2177 C C . VAL B 1 102 ? -2.463 15.414 10.094 1 90.69 102 VAL B C 1
ATOM 2179 O O . VAL B 1 102 ? -1.99 14.703 9.203 1 90.69 102 VAL B O 1
ATOM 2182 N N . THR B 1 103 ? -3.49 15.016 10.844 1 93.88 103 THR B N 1
ATOM 2183 C CA . THR B 1 103 ? -4.117 13.711 10.664 1 93.88 103 THR B CA 1
ATOM 2184 C C . THR B 1 103 ? -4.68 13.578 9.25 1 93.88 103 THR B C 1
ATOM 2186 O O . THR B 1 103 ? -4.418 12.586 8.562 1 93.88 103 THR B O 1
ATOM 2189 N N . ARG B 1 104 ? -5.422 14.539 8.828 1 93.81 104 ARG B N 1
ATOM 2190 C CA . ARG B 1 104 ? -5.996 14.492 7.488 1 93.81 104 ARG B CA 1
ATOM 2191 C C . ARG B 1 104 ? -4.902 14.461 6.426 1 93.81 104 ARG B C 1
ATOM 2193 O O . ARG B 1 104 ? -5.016 13.734 5.434 1 93.81 104 ARG B O 1
ATOM 2200 N N . PHE B 1 105 ? -3.922 15.234 6.652 1 92.81 105 PHE B N 1
ATOM 2201 C CA . PHE B 1 105 ? -2.799 15.25 5.723 1 92.81 105 PHE B CA 1
ATOM 2202 C C . PHE B 1 105 ? -2.148 13.875 5.633 1 92.81 105 PHE B C 1
ATOM 2204 O O . PHE B 1 105 ? -1.848 13.398 4.539 1 92.81 105 PHE B O 1
ATOM 2211 N N . MET B 1 106 ? -1.924 13.297 6.738 1 92.81 106 MET B N 1
ATOM 2212 C CA . MET B 1 106 ? -1.28 11.984 6.762 1 92.81 106 MET B CA 1
ATOM 2213 C C . MET B 1 106 ? -2.139 10.938 6.055 1 92.81 106 MET B C 1
ATOM 2215 O O . MET B 1 106 ? -1.616 10.078 5.348 1 92.81 106 MET B O 1
ATOM 2219 N N . LEU B 1 107 ? -3.416 11 6.285 1 94.25 107 LEU B N 1
ATOM 2220 C CA . LEU B 1 107 ? -4.332 10.094 5.609 1 94.25 107 LEU B CA 1
ATOM 2221 C C . LEU B 1 107 ? -4.246 10.258 4.094 1 94.25 107 LEU B C 1
ATOM 2223 O O . LEU B 1 107 ? -4.121 9.273 3.363 1 94.25 107 LEU B O 1
ATOM 2227 N N . ARG B 1 108 ? -4.234 11.438 3.637 1 91.62 108 ARG B N 1
ATOM 2228 C CA . ARG B 1 108 ? -4.156 11.727 2.209 1 91.62 108 ARG B CA 1
ATOM 2229 C C . ARG B 1 108 ? -2.812 11.281 1.636 1 91.62 108 ARG B C 1
ATOM 2231 O O . ARG B 1 108 ? -2.756 10.703 0.549 1 91.62 108 ARG B O 1
ATOM 2238 N N . GLU B 1 109 ? -1.836 11.641 2.371 1 89.56 109 GLU B N 1
ATOM 2239 C CA . GLU B 1 109 ? -0.495 11.273 1.923 1 89.56 109 GLU B CA 1
ATOM 2240 C C . GLU B 1 109 ? -0.331 9.766 1.845 1 89.56 109 GLU B C 1
ATOM 2242 O O . GLU B 1 109 ? 0.24 9.242 0.883 1 89.56 109 GLU B O 1
ATOM 2247 N N . THR B 1 110 ? -0.763 9.109 2.84 1 92.88 110 THR B N 1
ATOM 2248 C CA . THR B 1 110 ? -0.713 7.652 2.828 1 92.88 110 THR B CA 1
ATOM 2249 C C . THR B 1 110 ? -1.47 7.094 1.625 1 92.88 110 THR B C 1
ATOM 2251 O O . THR B 1 110 ? -0.958 6.23 0.908 1 92.88 110 THR B O 1
ATOM 2254 N N . SER B 1 111 ? -2.65 7.602 1.442 1 93.06 111 SER B N 1
ATOM 2255 C CA . SER B 1 111 ? -3.461 7.152 0.316 1 93.06 111 SER B CA 1
ATOM 2256 C C . SER B 1 111 ? -2.756 7.414 -1.011 1 93.06 111 SER B C 1
ATOM 2258 O O . SER B 1 111 ? -2.748 6.555 -1.896 1 93.06 111 SER B O 1
ATOM 2260 N N . SER B 1 112 ? -2.176 8.523 -1.11 1 90.69 112 SER B N 1
ATOM 2261 C CA . SER B 1 112 ? -1.481 8.883 -2.342 1 90.69 112 SER B CA 1
ATOM 2262 C C . SER B 1 112 ? -0.298 7.961 -2.602 1 90.69 112 SER B C 1
ATOM 2264 O O . SER B 1 112 ? -0.07 7.539 -3.736 1 90.69 112 SER B O 1
ATOM 2266 N N . GLN B 1 113 ? 0.402 7.664 -1.582 1 90.25 113 GLN B N 1
ATOM 2267 C CA . GLN B 1 113 ? 1.543 6.77 -1.729 1 90.25 113 GLN B CA 1
ATOM 2268 C C . GLN B 1 113 ? 1.093 5.367 -2.127 1 90.25 113 GLN B C 1
ATOM 2270 O O . GLN B 1 113 ? 1.721 4.723 -2.971 1 90.25 113 GLN B O 1
ATOM 2275 N N . LEU B 1 114 ? 0.047 4.926 -1.562 1 93.44 114 LEU B N 1
ATOM 2276 C CA . LEU B 1 114 ? -0.5 3.623 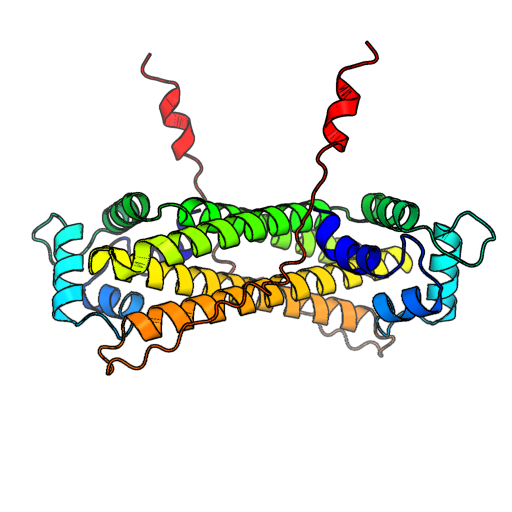-1.929 1 93.44 114 LEU B CA 1
ATOM 2277 C C . LEU B 1 114 ? -0.919 3.604 -3.395 1 93.44 114 LEU B C 1
ATOM 2279 O O . LEU B 1 114 ? -0.694 2.615 -4.098 1 93.44 114 LEU B O 1
ATOM 2283 N N . LEU B 1 115 ? -1.522 4.676 -3.844 1 92.62 115 LEU B N 1
ATOM 2284 C CA . LEU B 1 115 ? -1.946 4.77 -5.238 1 92.62 115 LEU B CA 1
ATOM 2285 C C . LEU B 1 115 ? -0.745 4.715 -6.176 1 92.62 115 LEU B C 1
ATOM 2287 O O . LEU B 1 115 ? -0.817 4.109 -7.246 1 92.62 115 LEU B O 1
ATOM 2291 N N . SER B 1 116 ? 0.295 5.348 -5.699 1 89.38 116 SER B N 1
ATOM 2292 C CA . SER B 1 116 ? 1.511 5.305 -6.504 1 89.38 116 SER B CA 1
ATOM 2293 C C . SER B 1 116 ? 2.041 3.879 -6.625 1 89.38 116 SER B C 1
ATOM 2295 O O . SER B 1 116 ? 2.406 3.436 -7.715 1 89.38 116 SER B O 1
ATOM 2297 N N . LEU B 1 117 ? 2.057 3.189 -5.562 1 91.94 117 LEU B N 1
ATOM 2298 C CA . LEU B 1 117 ? 2.484 1.796 -5.582 1 91.94 117 LEU B CA 1
ATOM 2299 C C . LEU B 1 117 ? 1.578 0.96 -6.48 1 91.94 117 LEU B C 1
ATOM 2301 O O . LEU B 1 117 ? 2.057 0.103 -7.227 1 91.94 117 LEU B O 1
ATOM 2305 N N . GLN B 1 118 ? 0.281 1.183 -6.406 1 93.19 118 GLN B N 1
ATOM 2306 C CA . GLN B 1 118 ? -0.694 0.483 -7.234 1 93.19 118 GLN B CA 1
ATOM 2307 C C . GLN B 1 118 ? -0.407 0.695 -8.719 1 93.19 118 GLN B C 1
ATOM 2309 O O . GLN B 1 118 ? -0.499 -0.243 -9.516 1 93.19 118 GLN B O 1
ATOM 2314 N N . ARG B 1 119 ? -0.081 1.895 -9.07 1 91.19 119 ARG B N 1
ATOM 2315 C CA . ARG B 1 119 ? 0.222 2.203 -10.461 1 91.19 119 ARG B CA 1
ATOM 2316 C C . ARG B 1 119 ? 1.459 1.445 -10.938 1 91.19 119 ARG B C 1
ATOM 2318 O O . ARG B 1 119 ? 1.468 0.88 -12.031 1 91.19 119 ARG B O 1
ATOM 2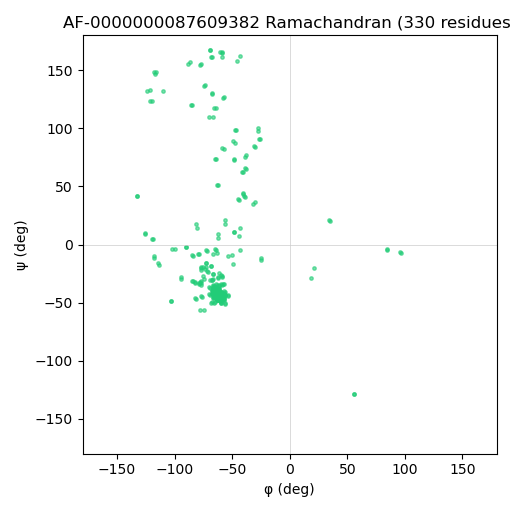325 N N . SER B 1 120 ? 2.406 1.485 -10.078 1 89.62 120 SER B N 1
ATOM 2326 C CA . SER B 1 120 ? 3.627 0.759 -10.414 1 89.62 120 SER B CA 1
ATOM 2327 C C . SER B 1 120 ? 3.352 -0.73 -10.594 1 89.62 120 SER B C 1
ATOM 2329 O O . SER B 1 120 ? 3.848 -1.35 -11.539 1 89.62 120 SER B O 1
ATOM 2331 N N . LEU B 1 121 ? 2.582 -1.317 -9.781 1 94.31 121 LEU B N 1
ATOM 2332 C CA . LEU B 1 121 ? 2.244 -2.734 -9.844 1 94.31 121 LEU B CA 1
ATOM 2333 C C . LEU B 1 121 ? 1.417 -3.039 -11.086 1 94.31 121 LEU B C 1
ATOM 2335 O O . LEU B 1 121 ? 1.604 -4.078 -11.727 1 94.31 121 LEU B O 1
ATOM 2339 N N . GLN B 1 122 ? 0.517 -2.172 -11.383 1 92.5 122 GLN B N 1
ATOM 2340 C CA . GLN B 1 122 ? -0.3 -2.344 -12.578 1 92.5 122 GLN B CA 1
ATOM 2341 C C . GLN B 1 122 ? 0.568 -2.416 -13.828 1 92.5 122 GLN B C 1
ATOM 2343 O O . GLN B 1 122 ? 0.326 -3.242 -14.711 1 92.5 122 GLN B O 1
ATOM 2348 N N . CYS B 1 123 ? 1.551 -1.557 -13.883 1 89.62 123 CYS B N 1
ATOM 2349 C CA . CYS B 1 123 ? 2.486 -1.586 -15.008 1 89.62 123 CYS B CA 1
ATOM 2350 C C . CYS B 1 123 ? 3.213 -2.924 -15.078 1 89.62 123 CYS B C 1
ATOM 2352 O O . CYS B 1 123 ? 3.346 -3.508 -16.156 1 89.62 123 CYS B O 1
ATOM 2354 N N . ALA B 1 124 ? 3.641 -3.396 -14.008 1 92.75 124 ALA B N 1
ATOM 2355 C CA . ALA B 1 124 ? 4.34 -4.68 -13.953 1 92.75 124 ALA B CA 1
ATOM 2356 C C . ALA B 1 124 ? 3.416 -5.824 -14.359 1 92.75 124 ALA B C 1
ATOM 2358 O O . ALA B 1 124 ? 3.82 -6.715 -15.109 1 92.75 124 ALA B O 1
ATOM 2359 N N . MET B 1 125 ? 2.219 -5.82 -13.852 1 93.75 125 MET B N 1
ATOM 2360 C CA . MET B 1 125 ? 1.25 -6.867 -14.172 1 93.75 125 MET B CA 1
ATOM 2361 C C . MET B 1 125 ? 0.939 -6.887 -15.664 1 93.75 125 MET B C 1
ATOM 2363 O O . MET B 1 125 ? 0.849 -7.953 -16.266 1 93.75 125 MET B O 1
ATOM 2367 N N . GLU B 1 126 ? 0.847 -5.789 -16.25 1 90.12 126 GLU B N 1
ATOM 2368 C CA . GLU B 1 126 ? 0.615 -5.699 -17.703 1 90.12 126 GLU B CA 1
ATOM 2369 C C . GLU B 1 126 ? 1.811 -6.23 -18.484 1 90.12 126 GLU B C 1
ATOM 2371 O O . GLU B 1 126 ? 1.641 -6.934 -19.484 1 90.12 126 GLU B O 1
ATOM 2376 N N . ALA B 1 127 ? 2.955 -5.875 -18.047 1 90.12 127 ALA B N 1
ATOM 2377 C CA . ALA B 1 127 ? 4.172 -6.297 -18.734 1 90.12 127 ALA B CA 1
ATOM 2378 C C . ALA B 1 127 ? 4.312 -7.816 -18.719 1 90.12 127 ALA B C 1
ATOM 2380 O O . ALA B 1 127 ? 4.641 -8.43 -19.734 1 90.12 127 ALA B O 1
ATOM 2381 N N . VAL B 1 128 ? 4.094 -8.445 -17.594 1 93.38 128 VAL B N 1
ATOM 2382 C CA . VAL B 1 128 ? 4.242 -9.898 -17.5 1 93.38 128 VAL B CA 1
ATOM 2383 C C . VAL B 1 128 ? 3.125 -10.578 -18.297 1 93.38 128 VAL B C 1
ATOM 2385 O O . VAL B 1 128 ? 3.33 -11.648 -18.875 1 93.38 128 VAL B O 1
ATOM 2388 N N . GLU B 1 129 ? 1.939 -10.062 -18.297 1 89.38 129 GLU B N 1
ATOM 2389 C CA . GLU B 1 129 ? 0.837 -10.609 -19.078 1 89.38 129 GLU B CA 1
ATOM 2390 C C . GLU B 1 129 ? 1.157 -10.586 -20.562 1 89.38 129 GLU B C 1
ATOM 2392 O O . GLU B 1 129 ? 0.856 -11.547 -21.281 1 89.38 129 GLU B O 1
ATOM 2397 N N . GLU B 1 130 ? 1.696 -9.516 -20.969 1 87.31 130 GLU B N 1
ATOM 2398 C CA . GLU B 1 130 ? 2.082 -9.383 -22.375 1 87.31 130 GLU B CA 1
ATOM 2399 C C . GLU B 1 130 ? 3.127 -10.43 -22.75 1 87.31 130 GLU B C 1
ATOM 2401 O O . GLU B 1 130 ? 3.105 -10.961 -23.859 1 87.31 130 GLU B O 1
ATOM 2406 N N . GLN B 1 131 ? 3.959 -10.711 -21.812 1 87.88 131 GLN B N 1
ATOM 2407 C CA . GLN B 1 131 ? 5 -11.703 -22.047 1 87.88 131 GLN B CA 1
ATOM 2408 C C . GLN B 1 131 ? 4.43 -13.125 -21.984 1 87.88 131 GLN B C 1
ATOM 2410 O O . GLN B 1 131 ? 5.066 -14.07 -22.438 1 87.88 131 GLN B O 1
ATOM 2415 N N . SER B 1 132 ? 3.271 -13.273 -21.375 1 84 132 SER B N 1
ATOM 2416 C CA . SER B 1 132 ? 2.678 -14.594 -21.188 1 84 132 SER B CA 1
ATOM 2417 C C . SER B 1 132 ? 1.699 -14.93 -22.312 1 84 132 SER B C 1
ATOM 2419 O O . SER B 1 132 ? 1.23 -16.062 -22.406 1 84 132 SER B O 1
ATOM 2421 N N . SER B 1 133 ? 1.055 -13.867 -22.906 1 71.94 133 SER B N 1
ATOM 2422 C CA . SER B 1 133 ? 0.172 -14.102 -24.047 1 71.94 133 SER B CA 1
ATOM 2423 C C . SER B 1 133 ? 0.947 -14.641 -25.25 1 71.94 133 SER B C 1
ATOM 2425 O O . SER B 1 133 ? 2.074 -14.211 -25.5 1 71.94 133 SER B O 1
ATOM 2427 N N . PRO B 1 134 ? 0.545 -15.844 -25.578 1 58.12 134 PRO B N 1
ATOM 2428 C CA . PRO B 1 134 ? 1.167 -16.344 -26.812 1 58.12 134 PRO B CA 1
ATOM 2429 C C . PRO B 1 134 ? 1.218 -15.281 -27.922 1 58.12 134 PRO B C 1
ATOM 2431 O O . PRO B 1 134 ? 1.438 -15.609 -29.078 1 58.12 134 PRO B O 1
ATOM 2434 N N . ALA B 1 135 ? 1.021 -14.086 -27.719 1 47.66 135 ALA B N 1
ATOM 2435 C CA . ALA B 1 135 ? 0.862 -13.281 -28.938 1 47.66 135 ALA B CA 1
ATOM 2436 C C . ALA B 1 135 ? 2.098 -13.383 -29.828 1 47.66 135 ALA B C 1
ATOM 2438 O O . ALA B 1 135 ? 3.191 -13.695 -29.344 1 47.66 135 ALA B O 1
ATOM 2439 N N . PRO B 1 136 ? 1.935 -12.977 -31.281 1 40.94 136 PRO B N 1
ATOM 2440 C CA . PRO B 1 136 ? 2.904 -12.641 -32.312 1 40.94 136 PRO B CA 1
ATOM 2441 C C . PRO B 1 136 ? 4.031 -11.742 -31.812 1 40.94 136 PRO B C 1
ATOM 2443 O O . PRO B 1 136 ? 3.869 -11.055 -30.797 1 40.94 136 PRO B O 1
ATOM 2446 N N . LEU B 1 137 ? 5.246 -11.617 -32.531 1 33.28 137 LEU B N 1
ATOM 2447 C CA . LEU B 1 137 ? 6.602 -11.078 -32.438 1 33.28 137 LEU B CA 1
ATOM 2448 C C . LEU B 1 137 ? 6.578 -9.609 -32.062 1 33.28 137 LEU B C 1
ATOM 2450 O O . LEU B 1 137 ? 7.559 -8.891 -32.281 1 33.28 137 LEU B O 1
ATOM 2454 N N . VAL B 1 138 ? 5.48 -8.875 -32.031 1 31.98 138 VAL B N 1
ATOM 2455 C CA . VAL B 1 138 ? 5.844 -7.461 -32.062 1 31.98 138 VAL B CA 1
ATOM 2456 C C . VAL B 1 138 ? 6.488 -7.066 -30.75 1 31.98 138 VAL B C 1
ATOM 2458 O O . VAL B 1 138 ? 5.984 -7.418 -29.672 1 31.98 138 VAL B O 1
ATOM 2461 N N . HIS B 1 139 ? 7.805 -6.797 -30.766 1 31.72 139 HIS B N 1
ATOM 2462 C CA . HIS B 1 139 ? 8.789 -6.324 -29.812 1 31.72 139 HIS B CA 1
ATOM 2463 C C . HIS B 1 139 ? 8.25 -5.156 -28.984 1 31.72 139 HIS B C 1
ATOM 2465 O O . HIS B 1 139 ? 8.266 -4.012 -29.453 1 31.72 139 HIS B O 1
ATOM 2471 N N . TYR B 1 140 ? 7.07 -5.094 -28.578 1 29.98 140 TYR B N 1
ATOM 2472 C CA . TYR B 1 140 ? 6.84 -3.863 -27.828 1 29.98 140 TYR B CA 1
ATOM 2473 C C . TYR B 1 140 ? 7.797 -3.756 -26.656 1 29.98 140 TYR B C 1
ATOM 2475 O O . TYR B 1 140 ? 7.836 -4.641 -25.797 1 29.98 140 TYR B O 1
ATOM 2483 N N . VAL B 1 141 ? 9.031 -3.279 -26.922 1 28.17 141 VAL B N 1
ATOM 2484 C CA . VAL B 1 141 ? 9.984 -2.867 -25.891 1 28.17 141 VAL B CA 1
ATOM 2485 C C . VAL B 1 141 ? 9.242 -2.16 -24.766 1 28.17 141 VAL B C 1
ATOM 2487 O O . VAL B 1 141 ? 8.578 -1.146 -24.984 1 28.17 141 VAL B O 1
ATOM 2490 N N . ILE B 1 142 ? 8.641 -2.865 -24.047 1 33.03 142 ILE B N 1
ATOM 2491 C CA . ILE B 1 142 ? 8.203 -2.242 -22.797 1 33.03 142 ILE B CA 1
ATOM 2492 C C . ILE B 1 142 ? 9.297 -1.31 -22.281 1 33.03 142 ILE B C 1
ATOM 2494 O O . ILE B 1 142 ? 10.391 -1.759 -21.922 1 33.03 142 ILE B O 1
ATOM 2498 N N . HIS B 1 143 ? 9.562 -0.253 -23.031 1 28.23 143 HIS B N 1
ATOM 2499 C CA . HIS B 1 143 ? 10.336 0.774 -22.344 1 28.23 143 HIS B CA 1
ATOM 2500 C C . HIS B 1 143 ? 9.867 0.951 -20.906 1 28.23 143 HIS B C 1
ATOM 2502 O O . HIS B 1 143 ? 8.773 1.467 -20.672 1 28.23 143 HIS B O 1
ATOM 2508 N N . LEU B 1 144 ? 10.055 -0.12 -20.266 1 31.34 144 LEU B N 1
ATOM 2509 C CA . LEU B 1 144 ? 10.086 0.247 -18.859 1 31.34 144 LEU B CA 1
ATOM 2510 C C . LEU B 1 144 ? 10.828 1.565 -18.656 1 31.34 144 LEU B C 1
ATOM 2512 O O . LEU B 1 144 ? 12.062 1.605 -18.719 1 31.34 144 LEU B O 1
ATOM 2516 N N . HIS B 1 145 ? 10.562 2.562 -19.578 1 27.89 145 HIS B N 1
ATOM 2517 C CA . HIS B 1 145 ? 11.141 3.832 -19.156 1 27.89 145 HIS B CA 1
ATOM 2518 C C . HIS B 1 145 ? 11.273 3.898 -17.641 1 27.89 145 HIS B C 1
ATOM 2520 O O . HIS B 1 145 ? 10.32 3.576 -16.906 1 27.89 145 HIS B O 1
ATOM 2526 N N . HIS B 1 146 ? 12.391 3.482 -17.203 1 28.58 146 HIS B N 1
ATOM 2527 C CA . HIS B 1 146 ? 12.984 3.877 -15.93 1 28.58 146 HIS B CA 1
ATOM 2528 C C . HIS B 1 146 ? 12.477 5.246 -15.484 1 28.58 146 HIS B C 1
ATOM 2530 O O . HIS B 1 146 ? 13.102 5.906 -14.656 1 28.58 146 HIS B O 1
ATOM 2536 N N . SER B 1 147 ? 11.836 5.914 -16.359 1 27.48 147 SER B N 1
ATOM 2537 C CA . SER B 1 147 ? 11.438 7.086 -15.586 1 27.48 147 SER B CA 1
ATOM 2538 C C . SER B 1 147 ? 10.656 6.684 -14.336 1 27.48 147 SER B C 1
ATOM 2540 O O . SER B 1 147 ? 9.422 6.664 -14.344 1 27.48 147 SER B O 1
ATOM 2542 N N . TYR B 1 148 ? 10.891 5.496 -14.031 1 28.41 148 TYR B N 1
ATOM 2543 C CA . TYR B 1 148 ? 10.438 5.316 -12.656 1 28.41 148 TYR B CA 1
ATOM 2544 C C . TYR B 1 148 ? 10.797 6.523 -11.805 1 28.41 148 TYR B C 1
ATOM 2546 O O . TYR B 1 148 ? 11.93 6.637 -11.32 1 28.41 148 TYR B O 1
ATOM 2554 N N . ASP B 1 149 ? 10.57 7.566 -12.367 1 28.77 149 ASP B N 1
ATOM 2555 C CA . ASP B 1 149 ? 10.586 8.633 -11.375 1 28.77 149 ASP B CA 1
ATOM 2556 C C . ASP B 1 149 ? 10.094 8.125 -10.016 1 28.77 149 ASP B C 1
ATOM 2558 O O . ASP B 1 149 ? 8.914 8.25 -9.688 1 28.77 149 ASP B O 1
ATOM 2562 N N . VAL B 1 150 ? 10.484 6.883 -9.836 1 27.52 150 VAL B N 1
ATOM 2563 C CA . VAL B 1 150 ? 10.438 6.621 -8.406 1 27.52 150 VAL B CA 1
ATOM 2564 C C . VAL B 1 150 ? 11.148 7.742 -7.652 1 27.52 150 VAL B C 1
ATOM 2566 O O . VAL B 1 150 ? 12.312 8.047 -7.93 1 27.52 150 VAL B O 1
ATOM 2569 N N . PRO B 1 151 ? 10.562 8.672 -7.312 1 26.44 151 PRO B N 1
ATOM 2570 C CA . PRO B 1 151 ? 11.352 9.539 -6.426 1 26.44 151 PRO B CA 1
ATOM 2571 C C . PRO B 1 151 ? 12.352 8.75 -5.578 1 26.44 151 PRO B C 1
ATOM 2573 O O . PRO B 1 151 ? 11.977 7.777 -4.922 1 26.44 151 PRO B O 1
ATOM 2576 N N . ARG B 1 152 ? 13.609 8.469 -6.207 1 23.55 152 ARG B N 1
ATOM 2577 C CA . ARG B 1 152 ? 14.719 7.938 -5.418 1 23.55 152 ARG B CA 1
ATOM 2578 C C . ARG B 1 152 ? 14.609 8.383 -3.961 1 23.55 152 ARG B C 1
ATOM 2580 O O . ARG B 1 152 ? 14.586 9.578 -3.674 1 23.55 152 ARG B O 1
ATOM 2587 N N . LEU B 1 153 ? 14.125 7.566 -3.271 1 26.55 153 LEU B N 1
ATOM 2588 C CA . LEU B 1 153 ? 14.188 7.73 -1.823 1 26.55 153 LEU B CA 1
ATOM 2589 C C . LEU B 1 153 ? 15.633 7.727 -1.334 1 26.55 153 LEU B C 1
ATOM 2591 O O . LEU B 1 153 ? 16.297 6.691 -1.356 1 26.55 153 LEU B O 1
ATOM 2595 N N . PHE B 1 154 ? 16.562 8.508 -1.869 1 23.41 154 PHE B N 1
ATOM 2596 C CA . PHE B 1 154 ? 17.875 8.633 -1.248 1 23.41 154 PHE B CA 1
ATOM 2597 C C . PHE B 1 154 ? 17.75 8.906 0.245 1 23.41 154 PHE B C 1
ATOM 2599 O O . PHE B 1 154 ? 17.312 9.992 0.646 1 23.41 154 PHE B O 1
ATOM 2606 N N . PHE B 1 155 ? 17.391 7.961 1.007 1 24.94 155 PHE B N 1
ATOM 2607 C CA . PHE B 1 155 ? 17.516 8.047 2.457 1 24.94 155 PHE B CA 1
ATOM 2608 C C . PHE B 1 155 ? 18.969 8.148 2.877 1 24.94 155 PHE B C 1
ATOM 2610 O O . PHE B 1 155 ? 19.766 7.234 2.619 1 24.94 155 PHE B O 1
ATOM 2617 N N . LYS B 1 156 ? 19.734 9.266 2.723 1 24.17 156 LYS B N 1
ATOM 2618 C CA . LYS B 1 156 ? 20.938 9.281 3.535 1 24.17 156 LYS B CA 1
ATOM 2619 C C . LYS B 1 156 ? 20.641 8.883 4.977 1 24.17 156 LYS B C 1
ATOM 2621 O O . LYS B 1 156 ? 19.812 9.5 5.637 1 24.17 156 LYS B O 1
ATOM 2626 N N . ASN B 1 157 ? 20.859 7.68 5.344 1 24.8 157 ASN B N 1
ATOM 2627 C CA . ASN B 1 157 ? 20.922 7.008 6.637 1 24.8 157 ASN B CA 1
ATOM 2628 C C . ASN B 1 157 ? 21.797 7.777 7.621 1 24.8 157 ASN B C 1
ATOM 2630 O O . ASN B 1 157 ? 22.219 7.23 8.641 1 24.8 157 ASN B O 1
ATOM 2634 N N . ASP B 1 158 ? 22.234 9.016 7.379 1 25.19 158 ASP B N 1
ATOM 2635 C CA . ASP B 1 158 ? 23.156 9.516 8.398 1 25.19 158 ASP B CA 1
ATOM 2636 C C . ASP B 1 158 ? 22.453 9.641 9.75 1 25.19 158 ASP B C 1
ATOM 2638 O O . ASP B 1 158 ? 23.062 10.086 10.727 1 25.19 158 ASP B O 1
ATOM 2642 N N . PHE B 1 159 ? 21.219 9.414 9.828 1 24.86 159 PHE B N 1
ATOM 2643 C CA . PHE B 1 159 ? 20.75 9.781 11.164 1 24.86 159 PHE B CA 1
ATOM 2644 C C . PHE B 1 159 ? 21.25 8.789 12.203 1 24.86 159 PHE B C 1
ATOM 2646 O O . PHE B 1 159 ? 21.188 9.055 13.406 1 24.86 159 PHE B O 1
ATOM 2653 N N . TYR B 1 160 ? 21.625 7.508 11.875 1 25.44 160 TYR B N 1
ATOM 2654 C CA . TYR B 1 160 ? 22.016 6.629 12.969 1 25.44 160 TYR B CA 1
ATOM 2655 C C . TYR B 1 160 ? 23.391 7.016 13.516 1 25.44 160 TYR B C 1
ATOM 2657 O O . TYR B 1 160 ? 23.859 6.43 14.492 1 25.44 160 TYR B O 1
ATOM 2665 N N . THR B 1 161 ? 24.156 7.695 12.758 1 23.23 161 THR B N 1
ATOM 2666 C CA . THR B 1 161 ? 25.5 7.594 13.312 1 23.23 161 THR B CA 1
ATOM 2667 C C . THR B 1 161 ? 25.656 8.531 14.508 1 23.23 161 THR B C 1
ATOM 2669 O O . THR B 1 161 ? 26.75 8.641 15.078 1 23.23 161 THR B O 1
ATOM 2672 N N . LYS B 1 162 ? 24.719 9.375 14.781 1 27.06 162 LYS B N 1
ATOM 2673 C CA . LYS B 1 162 ? 25.266 10.273 15.797 1 27.06 162 LYS B CA 1
ATOM 2674 C C . LYS B 1 162 ? 25.375 9.562 17.141 1 27.06 162 LYS B C 1
ATOM 2676 O O . LYS B 1 162 ? 25.781 10.172 18.141 1 27.06 162 LYS B O 1
ATOM 2681 N N . GLY B 1 163 ? 24.906 8.281 17.312 1 21.81 163 GLY B N 1
ATOM 2682 C CA . GLY B 1 163 ? 25.047 7.793 18.688 1 21.81 163 GLY B CA 1
ATOM 2683 C C . GLY B 1 163 ? 26.484 7.551 19.078 1 21.81 163 GLY B C 1
ATOM 2684 O O . GLY B 1 163 ? 26.766 7.266 20.25 1 21.81 163 GLY B O 1
ATOM 2685 N N . LYS B 1 164 ? 27.422 7.184 18.219 1 26.83 164 LYS B N 1
ATOM 2686 C CA . LYS B 1 164 ? 28.594 6.625 18.875 1 26.83 164 LYS B CA 1
ATOM 2687 C C . LYS B 1 164 ? 29.438 7.723 19.531 1 26.83 164 LYS B C 1
ATOM 2689 O O . LYS B 1 164 ? 30.406 7.434 20.234 1 26.83 164 LYS B O 1
ATOM 2694 N N . GLU B 1 165 ? 29.438 8.891 19.031 1 21.69 165 GLU B N 1
ATOM 2695 C CA . GLU B 1 165 ? 30.688 9.5 19.484 1 21.69 165 GLU B CA 1
ATOM 2696 C C . GLU B 1 165 ? 30.609 9.898 20.953 1 21.69 165 GLU B C 1
ATOM 2698 O O . GLU B 1 165 ? 31.625 9.859 21.672 1 21.69 165 GLU B O 1
ATOM 2703 N N . ASN B 1 166 ? 29.672 10.727 21.516 1 21.34 166 ASN B N 1
ATOM 2704 C CA . ASN B 1 166 ? 30.156 11.516 22.641 1 21.34 166 ASN B CA 1
ATOM 2705 C C . ASN B 1 166 ? 30.172 10.695 23.938 1 21.34 166 ASN B C 1
ATOM 2707 O O . ASN B 1 166 ? 30.438 11.227 25.016 1 21.34 166 ASN B O 1
ATOM 2711 N N . ILE B 1 167 ? 30.047 9.297 23.969 1 19.22 167 ILE B N 1
ATOM 2712 C CA . ILE B 1 167 ? 30.688 9.023 25.25 1 19.22 167 ILE B CA 1
ATOM 2713 C C . ILE B 1 167 ? 32.219 9.023 25.094 1 19.22 167 ILE B C 1
ATOM 2715 O O . ILE B 1 167 ? 32.719 8.539 24.078 1 19.22 167 ILE B O 1
#

pLDDT: mean 73.55, std 25.52, range [19.03, 96.25]